Protein AF-A0A9Q0N6V1-F1 (afdb_monomer)

Foldseek 3Di:
DVVVVVVVVVVVVPPVPPDPDPDDDDWDFDPPQWDADPVQQKIWRQDWGWGDDPFKIKIFHTKMWHWDQDPNDTGTQDIAGDQFMFMDGNPDPDTDGHGDDDDGDDDDDDDDDPDDDDDDDDDDFWKKWWFQFWADDPNATQAGGAIDMWGFLFEAEAEEDPSLCLVVVVCQQLAVDATPDTFMDGPPRTCRNPHNVVVLVVQEEEDAPDQPFPQADFLLVSQLVLLVVVDPDPVVSNVLSCVLCVVLVNNVRRRPGLNPDDPLSSLSSSVSSSCSSVGQEYEAEASCPPPDPVNLVVVLVVVNVSSVVRHIYYYYHNPCVSCLVRGQKYFYGGSNYTPDIGHSVVVVVPPD

Radius of gyration: 25.0 Å; Cα contacts (8 Å, |Δi|>4): 606; chains: 1; bounding box: 65×60×69 Å

Structure (mmCIF, N/CA/C/O backbone):
data_AF-A0A9Q0N6V1-F1
#
_entry.id   AF-A0A9Q0N6V1-F1
#
loop_
_atom_site.group_PDB
_atom_site.id
_atom_site.type_symbol
_atom_site.label_atom_id
_atom_site.label_alt_id
_atom_site.label_comp_id
_atom_site.label_asym_id
_atom_site.label_entity_id
_atom_site.label_seq_id
_atom_site.pdbx_PDB_ins_code
_atom_site.Cartn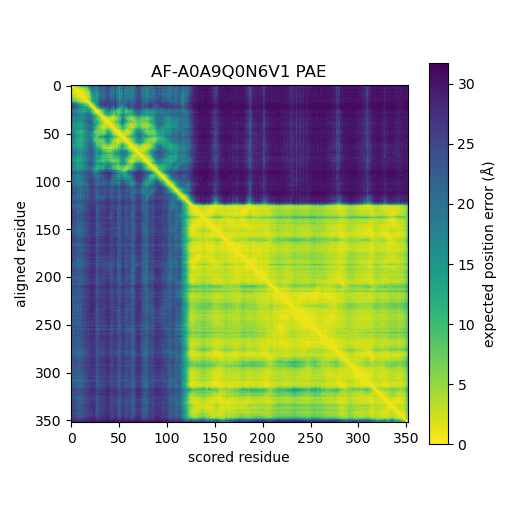_x
_atom_site.Cartn_y
_atom_site.Cartn_z
_atom_site.occupancy
_atom_site.B_iso_or_equiv
_atom_site.auth_seq_id
_atom_site.auth_comp_id
_atom_site.auth_asym_id
_atom_site.auth_atom_id
_atom_site.pdbx_PDB_model_num
ATOM 1 N N . MET A 1 1 ? -7.919 -12.765 -22.878 1.00 28.88 1 MET A N 1
ATOM 2 C CA . MET A 1 1 ? -8.198 -14.221 -22.790 1.00 28.88 1 MET A CA 1
ATOM 3 C C . MET A 1 1 ? -8.881 -14.651 -21.493 1.00 28.88 1 MET A C 1
ATOM 5 O O . MET A 1 1 ? -9.940 -15.241 -21.608 1.00 28.88 1 MET A O 1
ATOM 9 N N . LYS A 1 2 ? -8.393 -14.311 -20.285 1.00 25.56 2 LYS A N 1
ATOM 10 C CA . LYS A 1 2 ? -9.122 -14.591 -19.019 1.00 25.56 2 LYS A CA 1
ATOM 11 C C . LYS A 1 2 ? -10.459 -13.833 -18.853 1.00 25.56 2 LYS A C 1
ATOM 13 O O . LYS A 1 2 ? -11.290 -14.258 -18.069 1.00 25.56 2 LYS A O 1
ATOM 18 N N . GLY A 1 3 ? -10.683 -12.758 -19.616 1.00 27.52 3 GLY A N 1
ATOM 19 C CA . GLY A 1 3 ? -11.930 -11.979 -19.607 1.00 27.52 3 GLY A CA 1
ATOM 20 C C . GLY A 1 3 ? -13.027 -12.447 -20.576 1.00 27.52 3 GLY A C 1
ATOM 21 O O . GLY A 1 3 ? -14.191 -12.221 -20.295 1.00 27.52 3 GLY A O 1
ATOM 22 N N . ILE A 1 4 ? -12.715 -13.142 -21.680 1.00 31.00 4 ILE A N 1
ATOM 23 C CA . ILE A 1 4 ? -13.701 -13.440 -22.751 1.00 31.00 4 ILE A CA 1
ATOM 24 C C . ILE A 1 4 ? -14.708 -14.535 -22.340 1.00 31.00 4 ILE A C 1
ATOM 26 O O . ILE A 1 4 ? -15.857 -14.512 -22.769 1.00 31.00 4 ILE A O 1
ATOM 30 N N . LEU A 1 5 ? -14.319 -15.456 -21.452 1.00 30.36 5 LEU A N 1
ATOM 31 C CA . LEU A 1 5 ? -15.212 -16.502 -20.937 1.00 30.36 5 LEU A CA 1
ATOM 32 C C . LEU A 1 5 ? -16.146 -16.005 -19.819 1.00 30.36 5 LEU A C 1
ATOM 34 O O . LEU A 1 5 ? -17.318 -16.369 -19.808 1.00 30.36 5 LEU A O 1
ATOM 38 N N . CYS A 1 6 ? -15.665 -15.119 -18.936 1.00 33.41 6 CYS A N 1
ATOM 39 C CA . CYS A 1 6 ? -16.526 -14.411 -17.978 1.00 33.41 6 CYS A CA 1
ATOM 40 C C . CYS A 1 6 ? -17.552 -13.515 -18.695 1.00 33.41 6 CYS A C 1
ATOM 42 O O . CYS A 1 6 ? -18.679 -13.386 -18.231 1.00 33.41 6 CYS A O 1
ATOM 44 N N . ILE A 1 7 ? -17.189 -12.958 -19.859 1.00 39.19 7 ILE A N 1
ATOM 45 C CA . ILE A 1 7 ? -18.052 -12.131 -20.719 1.00 39.19 7 ILE A CA 1
ATOM 46 C C . ILE A 1 7 ? -19.195 -12.946 -21.360 1.00 39.19 7 ILE A C 1
ATOM 48 O O . ILE A 1 7 ? -20.323 -12.470 -21.411 1.00 39.19 7 ILE A O 1
ATOM 52 N N . LEU A 1 8 ? -18.967 -14.197 -21.777 1.00 37.72 8 LEU A N 1
ATOM 53 C CA . LEU A 1 8 ? -20.023 -15.071 -22.324 1.00 37.72 8 LEU A CA 1
ATOM 54 C C . LEU A 1 8 ? -21.039 -15.525 -21.265 1.00 37.72 8 LEU A C 1
ATOM 56 O O . LEU A 1 8 ? -22.218 -15.712 -21.564 1.00 37.72 8 LEU A O 1
ATOM 60 N N . TYR A 1 9 ? -20.578 -15.663 -20.024 1.00 34.59 9 TYR A N 1
ATOM 61 C CA . TYR A 1 9 ? -21.401 -16.057 -18.886 1.00 34.59 9 TYR A CA 1
ATOM 62 C C . TYR A 1 9 ? -22.265 -14.896 -18.355 1.00 34.59 9 TYR A C 1
ATOM 64 O O . TYR A 1 9 ? -23.378 -15.131 -17.890 1.00 34.59 9 TYR A O 1
ATOM 72 N N . LEU A 1 10 ? -21.796 -13.650 -18.510 1.00 39.50 10 LEU A N 1
ATOM 73 C CA . LEU A 1 10 ? -22.538 -12.412 -18.232 1.00 39.50 10 LEU A CA 1
ATOM 74 C C . LEU A 1 10 ? -23.573 -12.084 -19.337 1.00 39.50 10 LEU A C 1
ATOM 76 O O . LEU A 1 10 ? -24.673 -11.631 -19.049 1.00 39.50 10 LEU A O 1
ATOM 80 N N . LEU A 1 11 ? -23.268 -12.350 -20.614 1.00 38.78 11 LEU A N 1
ATOM 81 C CA . LEU A 1 11 ? -24.144 -12.003 -21.750 1.00 38.78 11 LEU A CA 1
ATOM 82 C C . LEU A 1 11 ? -25.359 -12.936 -21.912 1.00 38.78 11 LEU A C 1
ATOM 84 O O . LEU A 1 11 ? -26.439 -12.484 -22.292 1.00 38.78 11 LEU A O 1
ATOM 88 N N . ALA A 1 12 ? -25.216 -14.224 -21.580 1.00 36.56 12 ALA A N 1
ATOM 89 C CA . ALA A 1 12 ? -26.327 -15.181 -21.597 1.00 36.56 12 ALA A CA 1
ATOM 90 C C . ALA A 1 12 ? -27.316 -14.964 -20.436 1.00 36.56 12 ALA A C 1
ATOM 92 O O . ALA A 1 12 ? -28.507 -15.239 -20.575 1.00 36.56 12 ALA A O 1
ATOM 93 N N . THR A 1 13 ? -26.829 -14.444 -19.306 1.00 35.16 13 THR A N 1
ATOM 94 C CA . THR A 1 13 ? -27.664 -14.075 -18.159 1.00 35.16 13 THR A CA 1
ATOM 95 C C . THR A 1 13 ? -28.331 -12.709 -18.356 1.00 35.16 13 THR A C 1
ATOM 97 O O . THR A 1 13 ? -29.512 -12.594 -18.060 1.00 35.16 13 THR A O 1
ATOM 100 N N . MET A 1 14 ? -27.666 -11.699 -18.933 1.00 34.41 14 MET A N 1
ATOM 101 C CA . MET A 1 14 ? -28.227 -10.339 -19.066 1.00 34.41 14 MET A CA 1
ATOM 102 C C . MET A 1 14 ? -29.292 -10.152 -20.168 1.00 34.41 14 MET A C 1
ATOM 104 O O . MET A 1 14 ? -30.222 -9.374 -19.965 1.00 34.41 14 MET A O 1
ATOM 108 N N . GLN A 1 15 ? -29.235 -10.859 -21.307 1.00 36.22 15 GLN A N 1
ATOM 109 C CA . GLN A 1 15 ? -30.210 -10.629 -22.396 1.00 36.22 15 GLN A CA 1
ATOM 110 C C . GLN A 1 15 ? -31.579 -11.284 -22.138 1.00 36.22 15 GLN A C 1
ATOM 112 O O . GLN A 1 15 ? -32.610 -10.749 -22.541 1.00 36.22 15 GLN A O 1
ATOM 117 N N . ALA A 1 16 ? -31.612 -12.425 -21.444 1.00 30.86 16 ALA A N 1
ATOM 118 C CA . ALA A 1 16 ? -32.865 -13.095 -21.078 1.00 30.86 16 ALA A CA 1
ATOM 119 C C . ALA A 1 16 ? -33.666 -12.309 -20.022 1.00 30.86 16 ALA A C 1
ATOM 121 O O . ALA A 1 16 ? -34.872 -12.496 -19.887 1.00 30.86 16 ALA A O 1
ATOM 122 N N . ILE A 1 17 ? -32.980 -11.424 -19.297 1.00 33.38 17 ILE A N 1
ATOM 123 C CA . ILE A 1 17 ? -33.518 -10.592 -18.224 1.00 33.38 17 ILE A CA 1
ATOM 124 C C . ILE A 1 17 ? -34.061 -9.248 -18.754 1.00 33.38 17 ILE A C 1
ATOM 126 O O . ILE A 1 17 ? -34.966 -8.688 -18.144 1.00 33.38 17 ILE A O 1
ATOM 130 N N . ALA A 1 18 ? -33.552 -8.721 -19.876 1.00 31.44 18 ALA A N 1
ATOM 131 C CA . ALA A 1 18 ? -33.742 -7.307 -20.213 1.00 31.44 18 ALA A CA 1
ATOM 132 C C . ALA A 1 18 ? -34.959 -6.960 -21.095 1.00 31.44 18 ALA A C 1
ATOM 134 O O . ALA A 1 18 ? -35.592 -5.939 -20.844 1.00 31.44 18 ALA A O 1
ATOM 135 N N . ASP A 1 19 ? -35.313 -7.740 -22.124 1.00 31.47 19 ASP A N 1
ATOM 136 C CA . ASP A 1 19 ? -35.967 -7.080 -23.273 1.00 31.47 19 ASP A CA 1
ATOM 137 C C . ASP A 1 19 ? -37.467 -7.253 -23.493 1.00 31.47 19 ASP A C 1
ATOM 139 O O . ASP A 1 19 ? -37.970 -6.624 -24.417 1.00 31.47 19 ASP A O 1
ATOM 143 N N . ASN A 1 20 ? -38.205 -7.997 -22.664 1.00 36.38 20 ASN A N 1
ATOM 144 C CA . ASN A 1 20 ? -39.678 -7.912 -22.563 1.00 36.38 20 ASN A CA 1
ATOM 145 C C . ASN A 1 20 ? -40.445 -7.731 -23.911 1.00 36.38 20 ASN A C 1
ATOM 147 O O . ASN A 1 20 ? -41.440 -7.008 -23.996 1.00 36.38 20 ASN A O 1
ATOM 151 N N . LYS A 1 21 ? -39.957 -8.342 -25.002 1.00 27.66 21 LYS A N 1
ATOM 152 C CA . LYS A 1 21 ? -40.425 -8.129 -26.378 1.00 27.66 21 LYS A CA 1
ATOM 153 C C . LYS A 1 21 ? -40.694 -9.472 -27.031 1.00 27.66 21 LYS A C 1
ATOM 155 O O . LYS A 1 21 ? -39.862 -10.376 -27.021 1.00 27.66 21 LYS A O 1
ATOM 160 N N . LYS A 1 22 ? -41.883 -9.568 -27.628 1.00 29.88 22 LYS A N 1
ATOM 161 C CA . LYS A 1 22 ? -42.290 -10.635 -28.543 1.00 29.88 22 LYS A CA 1
ATOM 162 C C . LYS A 1 22 ? -41.412 -10.592 -29.799 1.00 29.88 22 LYS A C 1
ATOM 164 O O . LYS A 1 22 ? -41.844 -10.053 -30.807 1.00 29.88 22 LYS A O 1
ATOM 169 N N . ASP A 1 23 ? -40.205 -11.142 -29.752 1.00 26.92 23 ASP A N 1
ATOM 170 C CA . ASP A 1 23 ? -39.608 -11.726 -30.950 1.00 26.92 23 ASP A CA 1
ATOM 171 C C . ASP A 1 23 ? -38.612 -12.832 -30.596 1.00 26.92 23 ASP A C 1
ATOM 173 O O . ASP A 1 23 ? -37.746 -12.705 -29.731 1.00 26.92 23 ASP A O 1
ATOM 177 N N . SER A 1 24 ? -38.819 -13.982 -31.217 1.00 30.03 24 SER A N 1
ATOM 178 C CA . SER A 1 24 ? -38.301 -15.280 -30.798 1.00 30.03 24 SER A CA 1
ATOM 179 C C . SER A 1 24 ? -36.803 -15.452 -31.060 1.00 30.03 24 SER A C 1
ATOM 181 O O . SER A 1 24 ? -36.389 -15.585 -32.209 1.00 30.03 24 SER A O 1
ATOM 183 N N . ARG A 1 25 ? -35.997 -15.580 -29.997 1.00 33.44 25 ARG A N 1
ATOM 184 C CA . ARG A 1 25 ? -34.597 -16.042 -30.063 1.00 33.44 25 ARG A CA 1
ATOM 185 C C . ARG A 1 25 ? -34.431 -17.258 -29.149 1.00 33.44 25 ARG A C 1
ATOM 187 O O . ARG A 1 25 ? -34.709 -17.186 -27.957 1.00 33.44 25 ARG A O 1
ATOM 194 N N . ARG A 1 26 ? -34.085 -18.408 -29.733 1.00 31.98 26 ARG A N 1
ATOM 195 C CA . ARG A 1 26 ? -34.165 -19.734 -29.095 1.00 31.98 26 ARG A CA 1
ATOM 196 C C . ARG A 1 26 ? -32.772 -20.266 -28.759 1.00 31.98 26 ARG A C 1
ATOM 198 O O . ARG A 1 26 ? -31.917 -20.342 -29.635 1.00 31.98 26 ARG A O 1
ATOM 205 N N . LEU A 1 27 ? -32.583 -20.684 -27.511 1.00 33.41 27 LEU A N 1
ATOM 206 C CA . LEU A 1 27 ? -31.447 -21.493 -27.076 1.00 33.41 27 LEU A CA 1
ATOM 207 C C . LEU A 1 27 ? -31.734 -22.960 -27.435 1.00 33.41 27 LEU A C 1
ATOM 209 O O . LEU A 1 27 ? -32.726 -23.516 -26.969 1.00 33.41 27 LEU A O 1
ATOM 213 N N . TYR A 1 28 ? -30.885 -23.586 -28.251 1.00 34.88 28 TYR A N 1
ATOM 214 C CA . TYR A 1 28 ? -31.007 -25.006 -28.593 1.00 34.88 28 TYR A CA 1
ATOM 215 C C . TYR A 1 28 ? -29.924 -25.803 -27.872 1.00 34.88 28 TYR A C 1
ATOM 217 O O . TYR A 1 28 ? -28.745 -25.687 -28.195 1.00 34.88 28 TYR A O 1
ATOM 225 N N . ILE A 1 29 ? -30.334 -26.618 -26.902 1.00 38.84 29 ILE A N 1
ATOM 226 C CA . ILE A 1 29 ? -29.480 -27.607 -26.241 1.00 38.84 29 ILE A CA 1
ATOM 227 C C . ILE A 1 29 ? -29.946 -28.971 -26.739 1.00 38.84 29 ILE A C 1
ATOM 229 O O . ILE A 1 29 ? -31.126 -29.293 -26.613 1.00 38.84 29 ILE A O 1
ATOM 233 N N . ASN A 1 30 ? -29.048 -29.761 -27.328 1.00 37.78 30 ASN A N 1
ATOM 234 C CA . ASN A 1 30 ? -29.391 -31.121 -27.726 1.00 37.78 30 ASN A CA 1
ATOM 235 C C . ASN A 1 30 ? -29.522 -31.992 -26.461 1.00 37.78 30 ASN A C 1
ATOM 237 O O . ASN A 1 30 ? -28.547 -32.169 -25.728 1.00 37.78 30 ASN A O 1
ATOM 241 N N . SER A 1 31 ? -30.738 -32.461 -26.172 1.00 35.72 31 SER A N 1
ATOM 242 C CA . SE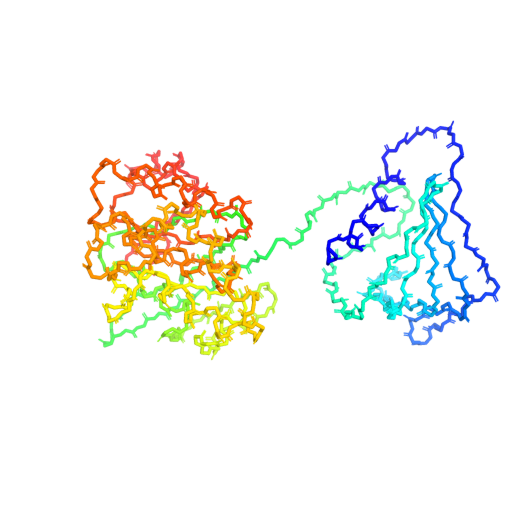R A 1 31 ? -31.121 -33.141 -24.926 1.00 35.72 31 SER A CA 1
ATOM 243 C C . SER A 1 31 ? -30.568 -34.557 -24.782 1.00 35.72 31 SER A C 1
ATOM 245 O O . SER A 1 31 ? -30.567 -35.094 -23.677 1.00 35.72 31 SER A O 1
ATOM 247 N N . ASP A 1 32 ? -30.065 -35.151 -25.862 1.00 39.22 32 ASP A N 1
ATOM 248 C CA . ASP A 1 32 ? -29.781 -36.591 -25.938 1.00 39.22 32 ASP A CA 1
ATOM 249 C C . ASP A 1 32 ? -28.544 -37.033 -25.129 1.00 39.22 32 ASP A C 1
ATOM 251 O O . ASP A 1 32 ? -28.206 -38.216 -25.077 1.00 39.22 32 ASP A O 1
ATOM 255 N N . HIS A 1 33 ? -27.861 -36.092 -24.469 1.00 44.56 33 HIS A N 1
ATOM 256 C CA . HIS A 1 33 ? -26.623 -36.334 -23.725 1.00 44.56 33 HIS A CA 1
ATOM 257 C C . HIS A 1 33 ? -26.604 -35.730 -22.311 1.00 44.56 33 HIS A C 1
ATOM 259 O O . HIS A 1 33 ? -25.539 -35.656 -21.699 1.00 44.56 33 HIS A O 1
ATOM 265 N N . LEU A 1 34 ? -27.748 -35.276 -21.783 1.00 42.06 34 LEU A N 1
ATOM 266 C CA . LEU A 1 34 ? -27.850 -34.764 -20.413 1.00 42.06 34 LEU A CA 1
ATOM 267 C C . LEU A 1 34 ? -28.134 -35.905 -19.427 1.00 42.06 34 LEU A C 1
ATOM 269 O O . LEU A 1 34 ? -29.208 -36.502 -19.444 1.00 42.06 34 LEU A O 1
ATOM 273 N N . VAL A 1 35 ? -27.192 -36.163 -18.522 1.00 44.09 35 VAL A N 1
ATOM 274 C CA . VAL A 1 35 ? -27.318 -37.143 -17.438 1.00 44.09 35 VAL A CA 1
ATOM 275 C C . VAL A 1 35 ? -27.353 -36.407 -16.100 1.00 44.09 35 VAL A C 1
ATOM 277 O O . VAL A 1 35 ? -26.421 -35.681 -15.757 1.00 44.09 35 VAL A O 1
ATOM 280 N N . ILE A 1 36 ? -28.426 -36.590 -15.327 1.00 40.38 36 ILE A N 1
ATOM 281 C CA . ILE A 1 36 ? -28.597 -35.960 -14.010 1.00 40.38 36 ILE A CA 1
ATOM 282 C C . ILE A 1 36 ? -28.418 -37.019 -12.924 1.00 40.38 36 ILE A C 1
ATOM 284 O O . ILE A 1 36 ? -29.200 -37.962 -12.831 1.00 40.38 36 ILE A O 1
ATOM 288 N N . ASN A 1 37 ? -27.417 -36.833 -12.067 1.00 43.19 37 ASN A N 1
ATOM 289 C CA . ASN A 1 37 ? -27.218 -37.631 -10.867 1.00 43.19 37 ASN A CA 1
ATOM 290 C C . ASN A 1 37 ? -27.762 -36.865 -9.653 1.00 43.19 37 ASN A C 1
ATOM 292 O O . ASN A 1 37 ? -27.146 -35.915 -9.167 1.00 43.19 37 ASN A O 1
ATOM 296 N N . GLN A 1 38 ? -28.941 -37.268 -9.177 1.00 38.72 38 GLN A N 1
ATOM 297 C CA . GLN A 1 38 ? -29.624 -36.595 -8.069 1.00 38.72 38 GLN A CA 1
ATOM 298 C C . GLN A 1 38 ? -28.963 -36.852 -6.707 1.00 38.72 38 GLN A C 1
ATOM 300 O O . GLN A 1 38 ? -28.979 -35.961 -5.861 1.00 38.72 38 GLN A O 1
ATOM 305 N N . GLU A 1 39 ? -28.344 -38.019 -6.504 1.00 40.81 39 GLU A N 1
ATOM 306 C CA . GLU A 1 39 ? -27.620 -38.339 -5.264 1.00 40.81 39 GLU A CA 1
ATOM 307 C C . GLU A 1 39 ? -26.365 -37.477 -5.108 1.00 40.81 39 GLU A C 1
ATOM 309 O O . GLU A 1 39 ? -26.055 -37.014 -4.014 1.00 40.81 39 GLU A O 1
ATOM 314 N N . LYS A 1 40 ? -25.670 -37.214 -6.220 1.00 39.84 40 LYS A N 1
ATOM 315 C CA . LYS A 1 40 ? -24.455 -36.388 -6.258 1.00 39.84 40 LYS A CA 1
ATOM 316 C C . LYS A 1 40 ? -24.717 -34.908 -6.534 1.00 39.84 40 LYS A C 1
ATOM 318 O O . LYS A 1 40 ? -23.766 -34.138 -6.590 1.00 39.84 40 LYS A O 1
ATOM 323 N N . GLN A 1 41 ? -25.981 -34.525 -6.733 1.00 44.81 41 GLN A N 1
ATOM 324 C CA . GLN A 1 41 ? -26.399 -33.168 -7.102 1.00 44.81 41 GLN A CA 1
ATOM 325 C C . GLN A 1 41 ? -25.579 -32.600 -8.278 1.00 44.81 41 GLN A C 1
ATOM 327 O O . GLN A 1 41 ? -25.070 -31.480 -8.258 1.00 44.81 41 GLN A O 1
ATOM 332 N N . GLN A 1 42 ? -25.445 -33.424 -9.316 1.00 43.16 42 GLN A N 1
ATOM 333 C CA . GLN A 1 42 ? -24.568 -33.192 -10.458 1.00 43.16 42 GLN A CA 1
ATOM 334 C C . GLN A 1 42 ? -25.357 -33.385 -11.755 1.00 43.16 42 GLN A C 1
ATOM 336 O O . GLN A 1 42 ? -26.105 -34.354 -11.900 1.00 43.16 42 GLN A O 1
ATOM 341 N N . ALA A 1 43 ? -25.189 -32.476 -12.709 1.00 46.59 43 ALA A N 1
ATOM 342 C CA . ALA A 1 43 ? -25.666 -32.625 -14.078 1.00 46.59 43 ALA A CA 1
ATOM 343 C C . ALA A 1 43 ? -24.465 -32.653 -15.025 1.00 46.59 43 ALA A C 1
ATOM 345 O O . ALA A 1 43 ? -23.614 -31.765 -14.985 1.00 46.59 43 ALA A O 1
ATOM 346 N N . HIS A 1 44 ? -24.391 -33.686 -15.857 1.00 49.56 44 HIS A N 1
ATOM 347 C CA . HIS A 1 44 ? -23.278 -33.942 -16.760 1.00 49.56 44 HIS A CA 1
ATOM 348 C C . HIS A 1 44 ? -23.787 -34.014 -18.200 1.00 49.56 44 HIS A C 1
ATOM 350 O O . HIS A 1 44 ? -24.739 -34.738 -18.492 1.00 49.56 44 HIS A O 1
ATOM 356 N N . PHE A 1 45 ? -23.139 -33.283 -19.106 1.00 56.06 45 PHE A N 1
ATOM 357 C CA . PHE A 1 45 ? -23.405 -33.364 -20.541 1.00 56.06 45 PHE A CA 1
ATOM 358 C C . PHE A 1 45 ? -22.337 -34.227 -21.218 1.00 56.06 45 PHE A C 1
ATOM 360 O O . PHE A 1 45 ? -21.232 -33.752 -21.479 1.00 56.06 45 PHE A O 1
ATOM 367 N N . SER A 1 46 ? -22.674 -35.477 -21.543 1.00 49.94 46 SER A N 1
ATOM 368 C CA . SER A 1 46 ? -21.740 -36.474 -22.095 1.00 49.94 46 SER A CA 1
ATOM 369 C C . SER A 1 46 ? -21.460 -36.312 -23.596 1.00 49.94 46 SER A C 1
ATOM 371 O O . SER A 1 46 ? -20.843 -37.178 -24.213 1.00 49.94 46 SER A O 1
ATOM 373 N N . GLY A 1 47 ? -21.958 -35.236 -24.209 1.00 52.38 47 GLY A N 1
ATOM 374 C CA . GLY A 1 47 ? -21.904 -34.986 -25.648 1.00 52.38 47 GLY A CA 1
ATOM 375 C C . GLY A 1 47 ? -21.486 -33.559 -25.989 1.00 52.38 47 GLY A C 1
ATOM 376 O O . GLY A 1 47 ? -21.161 -32.748 -25.119 1.00 52.38 47 GLY A O 1
ATOM 377 N N . GLN A 1 48 ? -21.478 -33.245 -27.285 1.00 50.72 48 GLN A N 1
ATOM 378 C CA . GLN A 1 48 ? -21.144 -31.907 -27.765 1.00 50.72 48 GLN A CA 1
ATOM 379 C C . GLN A 1 48 ? -22.269 -30.920 -27.433 1.00 50.72 48 GLN A C 1
ATOM 381 O O . GLN A 1 48 ? -23.380 -31.022 -27.947 1.00 50.72 48 GLN A O 1
ATOM 386 N N . VAL A 1 49 ? -21.954 -29.928 -26.606 1.00 50.12 49 VAL A N 1
ATOM 387 C CA . VAL A 1 49 ? -22.815 -28.787 -26.302 1.00 50.12 49 VAL A CA 1
ATOM 388 C C . VAL A 1 49 ? -22.502 -27.686 -27.310 1.00 50.12 49 VAL A C 1
ATOM 390 O O . VAL A 1 49 ? -21.371 -27.199 -27.389 1.00 50.12 49 VAL A O 1
ATOM 393 N N . ILE A 1 50 ? -23.501 -27.314 -28.109 1.00 46.94 50 ILE A N 1
ATOM 394 C CA . ILE A 1 50 ? -23.393 -26.256 -29.115 1.00 46.94 50 ILE A CA 1
ATOM 395 C C . ILE A 1 50 ? -24.263 -25.084 -28.668 1.00 46.94 50 ILE A C 1
ATOM 397 O O . ILE A 1 50 ? -25.479 -25.209 -28.583 1.00 46.94 50 ILE A O 1
ATOM 401 N N . LEU A 1 51 ? -23.635 -23.947 -28.399 1.00 49.50 51 LEU A N 1
ATOM 402 C CA . LEU A 1 51 ? -24.293 -22.696 -28.053 1.00 49.50 51 LEU A CA 1
ATOM 403 C C . LEU A 1 51 ? -24.336 -21.826 -29.308 1.00 49.50 51 LEU A C 1
ATOM 405 O O . LEU A 1 51 ? -23.291 -21.430 -29.832 1.00 49.50 51 LEU A O 1
ATOM 409 N N . TRP A 1 52 ? -25.541 -21.569 -29.801 1.00 37.66 52 TRP A N 1
ATOM 410 C CA . TRP A 1 52 ? -25.773 -20.723 -30.966 1.00 37.66 52 TRP A CA 1
ATOM 411 C C . TRP A 1 52 ? -26.108 -19.301 -30.512 1.00 37.66 52 TRP A C 1
ATOM 413 O O . TRP A 1 52 ? -27.057 -19.093 -29.758 1.00 37.66 52 TRP A O 1
ATOM 423 N N . PHE A 1 53 ? -25.335 -18.340 -31.003 1.00 43.19 53 PHE A N 1
ATOM 424 C CA . PHE A 1 53 ? -25.523 -16.899 -30.862 1.00 43.19 53 PHE A CA 1
ATOM 425 C C . PHE A 1 53 ? -25.637 -16.281 -32.265 1.00 43.19 53 PHE A C 1
ATOM 427 O O . PHE A 1 53 ? -25.181 -16.887 -33.236 1.00 43.19 53 PHE A O 1
ATOM 434 N N . GLU A 1 54 ? -26.233 -15.089 -32.386 1.00 38.31 54 GLU A N 1
ATOM 435 C CA . GLU A 1 54 ? -26.555 -14.459 -33.685 1.00 38.31 54 GLU A CA 1
ATOM 436 C C . GLU A 1 54 ? -25.380 -14.449 -34.681 1.00 38.31 54 GLU A C 1
ATOM 438 O O . GLU A 1 54 ? -25.572 -14.718 -35.866 1.00 38.31 54 GLU A O 1
ATOM 443 N N . ASP A 1 55 ? -24.154 -14.219 -34.212 1.00 38.16 55 ASP A N 1
ATOM 444 C CA . ASP A 1 55 ? -22.943 -14.206 -35.032 1.00 38.16 55 ASP A CA 1
ATOM 445 C C . ASP A 1 55 ? -21.891 -15.237 -34.597 1.00 38.16 55 ASP A C 1
ATOM 447 O O . ASP A 1 55 ? -20.798 -15.250 -35.165 1.00 38.16 55 ASP A O 1
ATOM 451 N N . MET A 1 56 ? -22.186 -16.103 -33.621 1.00 37.91 56 MET A N 1
ATOM 452 C CA . MET A 1 56 ? -21.184 -16.980 -33.014 1.00 37.91 56 MET A CA 1
ATOM 453 C C . MET A 1 56 ? -21.728 -18.355 -32.637 1.00 37.91 56 MET A C 1
ATOM 455 O O . MET A 1 56 ? -22.803 -18.500 -32.073 1.00 37.91 56 MET A O 1
ATOM 459 N N . VAL A 1 57 ? -20.933 -19.388 -32.889 1.00 40.94 57 VAL A N 1
ATOM 460 C CA . VAL A 1 57 ? -21.207 -20.756 -32.454 1.00 40.94 57 VAL A CA 1
ATOM 461 C C . VAL A 1 57 ? -20.107 -21.181 -31.501 1.00 40.94 57 VAL A C 1
ATOM 463 O O . VAL A 1 57 ? -18.938 -21.224 -31.886 1.00 40.94 57 VAL A O 1
ATOM 466 N N . VAL A 1 58 ? -20.469 -21.512 -30.264 1.00 46.47 58 VAL A N 1
ATOM 467 C CA . VAL A 1 58 ? -19.531 -22.039 -29.267 1.00 46.47 58 VAL A CA 1
ATOM 468 C C . VAL A 1 58 ? -19.789 -23.516 -29.070 1.00 46.47 58 VAL A C 1
ATOM 470 O O . VAL A 1 58 ? -20.887 -23.925 -28.716 1.00 46.47 58 VAL A O 1
ATOM 473 N N . LYS A 1 59 ? -18.762 -24.324 -29.298 1.00 47.47 59 LYS A N 1
ATOM 474 C CA . LYS A 1 59 ? -18.790 -25.770 -29.113 1.00 47.47 59 LYS A CA 1
ATOM 475 C C . LYS A 1 59 ? -17.923 -26.140 -27.918 1.00 47.47 59 LYS A C 1
ATOM 477 O O . LYS A 1 59 ? -16.750 -25.759 -27.864 1.00 47.47 59 LYS A O 1
ATOM 482 N N . THR A 1 60 ? -18.507 -26.890 -26.991 1.00 53.16 60 THR A N 1
ATOM 483 C CA . THR A 1 60 ? -17.844 -27.458 -25.809 1.00 53.16 60 THR A CA 1
ATOM 484 C C . THR A 1 60 ? -18.323 -28.901 -25.575 1.00 53.16 60 THR A C 1
ATOM 486 O O . THR A 1 60 ? -19.303 -29.328 -26.179 1.00 53.16 60 THR A O 1
ATOM 489 N N . THR A 1 61 ? -17.621 -29.693 -24.767 1.00 53.97 61 THR A N 1
ATOM 490 C CA . THR A 1 61 ? -17.918 -31.121 -24.486 1.00 53.97 61 THR A CA 1
ATOM 491 C C . THR A 1 61 ? -17.666 -31.420 -23.012 1.00 53.97 61 THR A C 1
ATOM 493 O O . THR A 1 61 ? -16.687 -30.912 -22.494 1.00 53.97 61 THR A O 1
ATOM 496 N N . ASN A 1 62 ? -18.427 -32.284 -22.338 1.00 52.97 62 ASN A N 1
ATOM 497 C CA . ASN A 1 62 ? -18.193 -32.620 -20.917 1.00 52.97 62 ASN A CA 1
ATOM 498 C C . ASN A 1 62 ? -18.341 -31.407 -19.979 1.00 52.97 62 ASN A C 1
ATOM 500 O O . ASN A 1 62 ? -17.456 -31.105 -19.179 1.00 52.97 62 ASN A O 1
ATOM 504 N N . LEU A 1 63 ? -19.453 -30.681 -20.110 1.00 55.19 63 LEU A N 1
ATOM 505 C CA . LEU A 1 63 ? -19.840 -29.645 -19.152 1.00 55.19 63 LEU A CA 1
ATOM 506 C 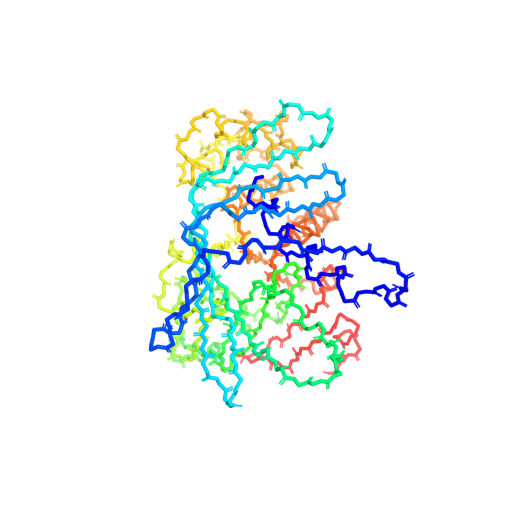C . LEU A 1 63 ? -20.425 -30.315 -17.902 1.00 55.19 63 LEU A C 1
ATOM 508 O O . LEU A 1 63 ? -21.365 -31.105 -18.027 1.00 55.19 63 LEU A O 1
ATOM 512 N N . GLU A 1 64 ? -19.917 -29.966 -16.719 1.00 46.97 64 GLU A N 1
ATOM 513 C CA . GLU A 1 64 ? -20.483 -30.423 -15.447 1.00 46.97 64 GLU A CA 1
ATOM 514 C C . GLU A 1 64 ? -21.000 -29.258 -14.617 1.00 46.97 64 GLU A C 1
ATOM 516 O O . GLU A 1 64 ? -20.319 -28.251 -14.426 1.00 46.97 64 GLU A O 1
ATOM 521 N N . ILE A 1 65 ? -22.216 -29.412 -14.106 1.00 50.66 65 ILE A N 1
ATOM 522 C CA . ILE A 1 65 ? -22.885 -28.427 -13.266 1.00 50.66 65 ILE A CA 1
ATOM 523 C C . ILE A 1 65 ? -23.173 -29.092 -11.926 1.00 50.66 65 ILE A C 1
ATOM 525 O O . ILE A 1 65 ? -23.942 -30.053 -11.858 1.00 50.66 65 ILE A O 1
ATOM 529 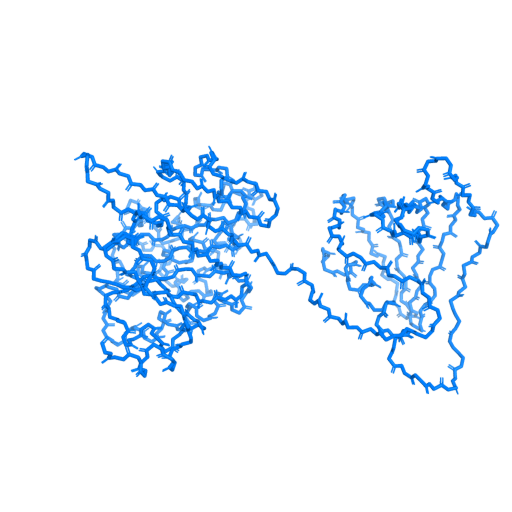N N . PHE A 1 66 ? -22.568 -28.566 -10.867 1.00 42.44 66 PHE A N 1
ATOM 530 C CA . PHE A 1 66 ? -22.832 -28.985 -9.497 1.00 42.44 66 PHE A CA 1
ATOM 531 C C . PHE A 1 66 ? -23.815 -28.007 -8.875 1.00 42.44 66 PHE A C 1
ATOM 533 O O . PHE A 1 66 ? -23.681 -26.789 -9.013 1.00 42.44 66 PHE A O 1
ATOM 540 N N . TYR A 1 67 ? -24.833 -28.537 -8.214 1.00 42.53 67 TYR A N 1
ATOM 541 C CA . TYR A 1 67 ? -25.852 -27.748 -7.539 1.00 42.53 67 TYR A CA 1
ATOM 542 C C . TYR A 1 67 ? -26.042 -28.258 -6.115 1.00 42.53 67 TYR A C 1
ATOM 544 O O . TYR A 1 67 ? -25.640 -29.363 -5.783 1.00 42.53 67 TYR A O 1
ATOM 552 N N . LYS A 1 68 ? -26.665 -27.455 -5.258 1.00 41.59 68 LYS A N 1
ATOM 553 C CA . LYS A 1 68 ? -27.050 -27.832 -3.900 1.00 41.59 68 LYS A CA 1
ATOM 554 C C . LYS A 1 68 ? -28.519 -27.571 -3.656 1.00 41.59 68 LYS A C 1
ATOM 556 O O . LYS A 1 68 ? -29.105 -26.650 -4.224 1.00 41.59 68 LYS A O 1
ATOM 561 N N . LYS A 1 69 ? -29.133 -28.387 -2.803 1.00 36.88 69 LYS A N 1
ATOM 562 C CA . LYS A 1 69 ? -30.536 -28.216 -2.417 1.00 36.88 69 LYS A CA 1
ATOM 563 C C . LYS A 1 69 ? -30.618 -27.357 -1.153 1.00 36.88 69 LYS A C 1
ATOM 565 O O . LYS A 1 69 ? -30.192 -27.793 -0.090 1.00 36.88 69 LYS A O 1
ATOM 570 N N . VAL A 1 70 ? -31.173 -26.151 -1.264 1.00 38.03 70 VAL A N 1
ATOM 571 C CA . VAL A 1 70 ? -31.375 -25.210 -0.147 1.00 38.03 70 VAL A CA 1
ATOM 572 C C . VAL A 1 70 ? -32.844 -24.804 -0.125 1.00 38.03 70 VAL A C 1
ATOM 574 O O . VAL A 1 70 ? -33.369 -24.354 -1.138 1.00 38.03 70 VAL A O 1
ATOM 577 N N . ASN A 1 71 ? -33.532 -24.993 1.005 1.00 33.75 71 ASN A N 1
ATOM 578 C CA . ASN A 1 71 ? -34.950 -24.635 1.178 1.00 33.75 71 ASN A CA 1
ATOM 579 C C . ASN A 1 71 ? -35.861 -25.136 0.037 1.00 33.75 71 ASN A C 1
ATOM 581 O O . ASN A 1 71 ? -36.672 -24.393 -0.509 1.00 33.75 71 ASN A O 1
ATOM 585 N N . ASN A 1 72 ? -35.704 -26.411 -0.344 1.00 36.47 72 ASN A N 1
ATOM 586 C CA . ASN A 1 72 ? -36.415 -27.061 -1.456 1.00 36.47 72 ASN A CA 1
ATOM 587 C C . ASN A 1 72 ? -36.140 -26.495 -2.866 1.00 36.47 72 ASN A C 1
ATOM 589 O O . ASN A 1 72 ? -36.794 -26.905 -3.823 1.00 36.47 72 ASN A O 1
ATOM 593 N N . LYS A 1 73 ? -35.138 -25.623 -3.019 1.00 33.66 73 LYS A N 1
ATOM 594 C CA . LYS A 1 73 ? -34.705 -25.034 -4.293 1.00 33.66 73 LYS A CA 1
ATOM 595 C C . LYS A 1 73 ? -33.319 -25.565 -4.673 1.00 33.66 73 LYS A C 1
ATOM 597 O O . LYS A 1 73 ? -32.497 -25.841 -3.801 1.00 33.66 73 LYS A O 1
ATOM 602 N N . GLN A 1 74 ? -33.079 -25.765 -5.969 1.00 37.38 74 GLN A N 1
ATOM 603 C CA . GLN A 1 74 ? -31.769 -26.161 -6.497 1.00 37.38 74 GLN A CA 1
ATOM 604 C C . GLN A 1 74 ? -30.965 -24.899 -6.820 1.00 37.38 74 GLN A C 1
ATOM 606 O O . GLN A 1 74 ? -31.414 -24.068 -7.606 1.00 37.38 74 GLN A O 1
ATOM 611 N N . VAL A 1 75 ? -29.796 -24.751 -6.201 1.00 40.84 75 VAL A N 1
ATOM 612 C CA . VAL A 1 75 ? -28.898 -23.600 -6.353 1.00 40.84 75 VAL A CA 1
ATOM 613 C C . VAL A 1 75 ? -27.607 -24.086 -6.994 1.00 40.84 75 VAL A C 1
ATOM 615 O O . VAL A 1 75 ? -26.999 -25.014 -6.473 1.00 40.84 75 VAL A O 1
ATOM 618 N N . ILE A 1 76 ? -27.178 -23.483 -8.104 1.00 41.50 76 ILE A N 1
ATOM 619 C CA . ILE A 1 76 ? -25.901 -23.836 -8.743 1.00 41.50 76 ILE A CA 1
ATOM 620 C C . ILE A 1 76 ? -24.758 -23.468 -7.791 1.00 41.50 76 ILE A C 1
ATOM 622 O O . ILE A 1 76 ? -24.664 -22.326 -7.344 1.00 41.50 76 ILE A O 1
ATOM 626 N N . ASP A 1 77 ? -23.916 -24.448 -7.483 1.00 37.00 77 ASP A N 1
ATOM 627 C CA . ASP A 1 77 ? -22.778 -24.315 -6.578 1.00 37.00 77 ASP A CA 1
ATOM 628 C C . ASP A 1 77 ? -21.528 -23.903 -7.372 1.00 37.00 77 ASP A C 1
ATOM 630 O O . ASP A 1 77 ? -20.941 -22.861 -7.099 1.00 37.00 77 ASP A O 1
ATOM 634 N N . TYR A 1 78 ? -21.179 -24.645 -8.431 1.00 40.56 78 TYR A N 1
ATOM 635 C CA . TYR A 1 78 ? -20.134 -24.272 -9.395 1.00 40.56 78 TYR A CA 1
ATOM 636 C C . TYR A 1 78 ? -20.247 -25.084 -10.697 1.00 40.56 78 TYR A C 1
ATOM 638 O O . TYR A 1 78 ? -20.976 -26.075 -10.782 1.00 40.56 78 TYR A O 1
ATOM 646 N N . ILE A 1 79 ? -19.524 -24.649 -11.734 1.00 42.84 79 ILE A N 1
ATOM 647 C CA . ILE A 1 79 ? -19.508 -25.282 -13.060 1.00 42.84 79 ILE A CA 1
ATOM 648 C C . ILE A 1 79 ? -18.077 -25.661 -13.418 1.00 42.84 79 ILE A C 1
ATOM 650 O O . ILE A 1 79 ? -17.180 -24.821 -13.366 1.00 42.84 79 ILE A O 1
ATOM 654 N N . ILE A 1 80 ? -17.881 -26.908 -13.841 1.00 42.84 80 ILE A N 1
ATOM 655 C CA . ILE A 1 80 ? -16.621 -27.377 -14.412 1.00 42.84 80 ILE A CA 1
ATOM 656 C C . ILE A 1 80 ? -16.763 -27.384 -15.934 1.00 42.84 80 ILE A C 1
ATOM 658 O O . ILE A 1 80 ? -17.644 -28.041 -16.494 1.00 42.84 80 ILE A O 1
ATOM 662 N N . MET A 1 81 ? -15.886 -26.639 -16.609 1.00 47.81 81 MET A N 1
ATOM 663 C CA . MET A 1 81 ? -15.773 -26.649 -18.068 1.00 47.81 81 MET A CA 1
ATOM 664 C C . MET A 1 81 ? -14.555 -27.468 -18.513 1.00 47.81 81 MET A C 1
ATOM 666 O O . MET A 1 81 ? -13.516 -27.431 -17.848 1.00 47.81 81 MET A O 1
ATOM 670 N N . PRO A 1 82 ? -14.636 -28.168 -19.657 1.00 41.56 82 PRO A N 1
ATOM 671 C CA . PRO A 1 82 ? -13.484 -28.846 -20.243 1.00 41.56 82 PRO A CA 1
ATOM 672 C C . PRO A 1 82 ? -12.399 -27.852 -20.680 1.00 41.56 82 PRO A C 1
ATOM 674 O O . PRO A 1 82 ? -12.642 -26.683 -20.980 1.00 41.56 82 PRO A O 1
ATOM 677 N N . SER A 1 83 ? -11.190 -28.374 -20.843 1.00 38.41 83 SER A N 1
ATOM 678 C CA . SER A 1 83 ? -9.985 -27.653 -21.263 1.00 38.41 83 SER A CA 1
ATOM 679 C C . SER A 1 83 ? -9.950 -27.228 -22.739 1.00 38.41 83 SER A C 1
ATOM 681 O O . SER A 1 83 ? -8.961 -26.637 -23.161 1.00 38.41 83 SER A O 1
ATOM 683 N N . LYS A 1 84 ? -10.986 -27.519 -23.538 1.00 37.97 84 LYS A N 1
ATOM 684 C CA . LYS A 1 84 ? -11.079 -27.113 -24.949 1.00 37.97 84 LYS A CA 1
ATOM 685 C C . LYS A 1 84 ? -12.441 -26.497 -25.248 1.00 37.97 84 LYS A C 1
ATOM 687 O O . LYS A 1 84 ? -13.453 -27.191 -25.281 1.00 37.97 84 LYS A O 1
ATOM 692 N N . LEU A 1 85 ? -12.435 -25.199 -25.533 1.00 41.72 85 LEU A N 1
ATOM 693 C CA . LEU A 1 85 ? -13.553 -24.478 -26.132 1.00 41.72 85 LEU A CA 1
ATOM 694 C C . LEU A 1 85 ? -13.201 -24.121 -27.570 1.00 41.72 85 LEU A C 1
ATOM 696 O O . LEU A 1 85 ? -12.085 -23.698 -27.850 1.00 41.72 85 LEU A O 1
ATOM 700 N N . THR A 1 86 ? -14.170 -24.270 -28.469 1.00 38.88 86 THR A N 1
ATOM 701 C CA . THR A 1 86 ? -14.052 -23.798 -29.853 1.00 38.88 86 THR A CA 1
ATOM 702 C C . THR A 1 86 ? -15.183 -22.829 -30.134 1.00 38.88 86 THR A C 1
ATOM 704 O O . THR A 1 86 ? -16.343 -23.229 -30.184 1.00 38.88 86 THR A O 1
ATOM 707 N N . ALA A 1 87 ? -14.852 -21.553 -30.298 1.00 39.00 87 ALA A N 1
ATOM 708 C CA . ALA A 1 87 ? -15.787 -20.521 -30.725 1.00 39.00 87 ALA A CA 1
ATOM 709 C C . ALA A 1 87 ? -15.540 -20.196 -32.200 1.00 39.00 87 ALA A C 1
ATOM 711 O O . ALA A 1 87 ? -14.391 -20.060 -32.613 1.00 39.00 87 ALA A O 1
ATOM 712 N N . ARG A 1 88 ? -16.606 -20.084 -32.995 1.00 39.31 88 ARG A N 1
ATOM 713 C CA . ARG A 1 88 ? -16.541 -19.716 -34.413 1.00 39.31 88 ARG A CA 1
ATOM 714 C C . ARG A 1 88 ? -17.490 -18.559 -34.674 1.00 39.31 88 ARG A C 1
ATOM 716 O O . ARG A 1 88 ? -18.677 -18.687 -34.396 1.00 39.31 88 ARG A O 1
ATOM 723 N N . ARG A 1 89 ? -16.977 -17.455 -35.217 1.00 36.12 89 ARG A N 1
ATOM 724 C CA . ARG A 1 89 ? -17.781 -16.295 -35.618 1.00 36.12 89 ARG A CA 1
ATOM 725 C C . ARG A 1 89 ? -18.178 -16.430 -37.087 1.00 36.12 89 ARG A C 1
ATOM 727 O O . ARG A 1 89 ? -17.350 -16.845 -37.897 1.00 36.12 89 ARG A O 1
ATOM 734 N N . ASN A 1 90 ? -19.409 -16.082 -37.448 1.00 40.88 90 ASN A N 1
ATOM 735 C CA . ASN A 1 90 ? -20.007 -16.424 -38.744 1.00 40.88 90 ASN A CA 1
ATOM 736 C C . ASN A 1 90 ? -19.370 -15.767 -39.986 1.00 40.88 90 ASN A C 1
ATOM 738 O O . ASN A 1 90 ? -19.862 -16.016 -41.073 1.00 40.88 90 ASN A O 1
ATOM 742 N N . ASN A 1 91 ? -18.259 -15.024 -39.877 1.00 37.06 91 ASN A N 1
ATOM 743 C CA . ASN A 1 91 ? -17.513 -14.483 -41.028 1.00 37.06 91 ASN A CA 1
ATOM 744 C C . ASN A 1 91 ? -15.975 -14.419 -40.842 1.00 37.06 91 ASN A C 1
ATOM 746 O O . ASN A 1 91 ? -15.294 -13.734 -41.598 1.00 37.06 91 ASN A O 1
ATOM 750 N N . MET A 1 92 ? -15.391 -15.135 -39.872 1.00 30.50 92 MET A N 1
ATOM 751 C CA . MET A 1 92 ? -13.927 -15.231 -39.717 1.00 30.50 92 MET A CA 1
ATOM 752 C C . MET A 1 92 ? -13.503 -16.652 -39.332 1.00 30.50 92 MET A C 1
ATOM 754 O O . MET A 1 92 ? -14.025 -17.240 -38.384 1.00 30.50 92 MET A O 1
ATOM 758 N N . HIS A 1 93 ? -12.526 -17.202 -40.056 1.00 29.31 93 HIS A N 1
ATOM 759 C CA . HIS A 1 93 ? -11.864 -18.468 -39.732 1.00 29.31 93 HIS A CA 1
ATOM 760 C C . HIS A 1 93 ? -10.809 -18.266 -38.632 1.00 29.31 93 HIS A C 1
ATOM 762 O O . HIS A 1 93 ? -9.622 -18.451 -38.872 1.00 29.31 93 HIS A O 1
ATOM 768 N N . GLU A 1 94 ? -11.222 -17.883 -37.424 1.00 29.62 94 GLU A N 1
ATOM 769 C CA . GLU A 1 94 ? -10.308 -17.797 -36.280 1.00 29.62 94 GLU A CA 1
ATOM 770 C C . GLU A 1 94 ? -10.721 -18.790 -35.191 1.00 29.62 94 GLU A C 1
ATOM 772 O O . GLU A 1 94 ? -11.854 -18.785 -34.709 1.00 29.62 94 GLU A O 1
ATOM 777 N N . LEU A 1 95 ? -9.801 -19.696 -34.856 1.00 29.31 95 LEU A N 1
ATOM 778 C CA . LEU A 1 95 ? -9.988 -20.764 -33.881 1.00 29.31 95 LEU A CA 1
ATOM 779 C C . LEU A 1 95 ? -9.358 -20.318 -32.554 1.00 29.31 95 LEU A C 1
ATOM 781 O O . LEU A 1 95 ? -8.140 -20.359 -32.397 1.00 29.31 95 LEU A O 1
ATOM 785 N N . LEU A 1 96 ? -10.171 -19.880 -31.593 1.00 30.44 96 LEU A N 1
ATOM 786 C CA . LEU A 1 96 ? -9.684 -19.517 -30.258 1.00 30.44 96 LEU A CA 1
ATOM 787 C C . LEU A 1 96 ? -9.563 -20.776 -29.386 1.00 30.44 96 LEU A C 1
ATOM 789 O O . LEU A 1 96 ? -10.573 -21.395 -29.068 1.00 30.44 96 LEU A O 1
ATOM 793 N N . MET A 1 97 ? -8.337 -21.138 -28.997 1.00 27.38 97 MET A N 1
ATOM 794 C CA . MET A 1 97 ? -8.032 -22.214 -28.042 1.00 27.38 97 MET A CA 1
ATOM 795 C C . MET A 1 97 ? -7.683 -21.598 -26.680 1.00 27.38 97 MET A C 1
ATOM 797 O O . MET A 1 97 ? -6.764 -20.786 -26.590 1.00 27.38 97 MET A O 1
ATOM 801 N N . ALA A 1 98 ? -8.399 -21.969 -25.616 1.00 31.62 98 ALA A N 1
ATOM 802 C CA . ALA A 1 98 ? -8.108 -21.543 -24.244 1.00 31.62 98 ALA A CA 1
ATOM 803 C C . ALA A 1 98 ? -7.751 -22.759 -23.380 1.00 31.62 98 ALA A C 1
ATOM 805 O O . ALA A 1 98 ? -8.481 -23.744 -23.399 1.00 31.62 98 ALA A O 1
ATOM 806 N N . ASN A 1 99 ? -6.650 -22.680 -22.623 1.00 25.08 99 ASN A N 1
ATOM 807 C CA . ASN A 1 99 ? -6.222 -23.734 -21.698 1.00 25.08 99 ASN A CA 1
ATOM 808 C C . ASN A 1 99 ? -6.899 -23.594 -20.322 1.00 25.08 99 ASN A C 1
ATOM 810 O O . ASN A 1 99 ? -7.230 -22.491 -19.888 1.00 25.08 99 ASN A O 1
ATOM 814 N N . SER A 1 100 ? -7.066 -24.742 -19.659 1.00 29.11 100 SER A N 1
ATOM 815 C CA . SER A 1 100 ? -7.783 -24.994 -18.399 1.00 29.11 100 SER A CA 1
ATOM 816 C C . SER A 1 100 ? -7.620 -23.936 -17.302 1.00 29.11 100 SER A C 1
ATOM 818 O O . SER A 1 100 ? -6.501 -23.555 -16.956 1.00 29.11 100 SER A O 1
ATOM 820 N N . ALA A 1 101 ? -8.736 -23.575 -16.669 1.00 27.88 101 ALA A N 1
ATOM 821 C CA . ALA A 1 101 ? -8.762 -22.930 -15.362 1.00 27.88 101 ALA A CA 1
ATOM 822 C C . ALA A 1 101 ? -9.938 -23.487 -14.541 1.00 27.88 101 ALA A C 1
ATOM 824 O O . ALA A 1 101 ? -11.064 -23.548 -15.030 1.00 27.88 101 ALA A O 1
ATOM 825 N N . GLU A 1 102 ? -9.661 -23.907 -13.306 1.00 27.05 102 GLU A N 1
ATOM 826 C CA . GLU A 1 102 ? -10.684 -24.153 -12.287 1.00 27.05 102 GLU A CA 1
ATOM 827 C C . GLU A 1 102 ? -11.206 -22.790 -11.814 1.00 27.05 102 GLU A C 1
ATOM 829 O O . GLU A 1 102 ? -10.436 -21.952 -11.338 1.00 27.05 102 GLU A O 1
ATOM 834 N N . TYR A 1 103 ? -12.503 -22.537 -11.991 1.00 31.50 103 TYR A N 1
ATOM 835 C CA . TYR A 1 103 ? -13.142 -21.286 -11.585 1.00 31.50 103 TYR A CA 1
ATOM 836 C C . TYR A 1 103 ? -14.045 -21.540 -10.375 1.00 31.50 103 TYR A C 1
ATOM 838 O O . TYR A 1 103 ? -15.088 -22.177 -10.490 1.00 31.50 103 TYR A O 1
ATOM 846 N N . PHE A 1 104 ? -13.647 -21.023 -9.211 1.00 26.05 104 PHE A N 1
ATOM 847 C CA . PHE A 1 104 ? -14.454 -21.037 -7.991 1.00 26.05 104 PHE A CA 1
ATOM 848 C C . PHE A 1 104 ? -15.388 -19.819 -7.982 1.00 26.05 104 PHE A C 1
ATOM 850 O O . PHE A 1 104 ? -14.918 -18.682 -8.002 1.00 26.05 104 PHE A O 1
ATOM 857 N N . MET A 1 105 ? -16.702 -20.046 -7.945 1.00 30.47 105 MET A N 1
ATOM 858 C CA . MET A 1 105 ? -17.718 -18.995 -7.811 1.00 30.47 105 MET A CA 1
ATOM 859 C C . MET A 1 105 ? -18.326 -19.068 -6.406 1.00 30.47 105 MET A C 1
ATOM 861 O O . MET A 1 105 ? -18.953 -20.060 -6.057 1.00 30.47 105 MET A O 1
ATOM 865 N N . ASN A 1 106 ? -18.151 -18.022 -5.594 1.00 25.78 106 ASN A N 1
ATOM 866 C CA . ASN A 1 106 ? -18.885 -17.857 -4.335 1.00 25.78 106 ASN A CA 1
ATOM 867 C C . ASN A 1 106 ? -20.189 -17.106 -4.638 1.00 25.78 106 ASN A C 1
ATOM 869 O O . ASN A 1 106 ? -20.158 -15.898 -4.858 1.00 25.78 106 ASN A O 1
ATOM 873 N N . SER A 1 107 ? -21.330 -17.798 -4.656 1.00 31.77 107 SER A N 1
ATOM 874 C CA . SER A 1 107 ? -22.651 -17.178 -4.816 1.00 31.77 107 SER A CA 1
ATOM 875 C C . SER A 1 107 ? -23.443 -17.216 -3.502 1.00 31.77 107 SER A C 1
ATOM 877 O O . SER A 1 107 ? -23.528 -18.245 -2.826 1.00 31.77 107 SER A O 1
ATOM 879 N N . LYS A 1 108 ? -24.033 -16.072 -3.126 1.00 24.69 108 LYS A N 1
ATOM 880 C CA . LYS A 1 108 ? -25.131 -16.002 -2.153 1.00 24.69 108 LYS A CA 1
ATOM 881 C C . LYS A 1 108 ? -26.451 -15.986 -2.935 1.00 24.69 108 LYS A C 1
ATOM 883 O O . LYS A 1 108 ? -26.653 -15.099 -3.748 1.00 24.69 108 LYS A O 1
ATOM 888 N N . GLU A 1 109 ? -27.265 -17.008 -2.662 1.00 26.06 109 GLU A N 1
ATOM 889 C CA . GLU A 1 109 ? -28.687 -17.247 -2.983 1.00 26.06 109 GLU A CA 1
ATOM 890 C C . GLU A 1 109 ? -29.216 -17.009 -4.413 1.00 26.06 109 GLU A C 1
ATOM 892 O O . GLU A 1 109 ? -29.241 -15.903 -4.935 1.00 26.06 109 GLU A O 1
ATOM 897 N N . LEU A 1 110 ? -29.793 -18.072 -4.994 1.00 29.20 110 LEU A N 1
ATOM 898 C CA . LEU A 1 110 ? -30.672 -18.014 -6.164 1.00 29.20 110 LEU A CA 1
ATOM 899 C C . LEU A 1 110 ? -32.018 -18.659 -5.789 1.00 29.20 110 LEU A C 1
ATOM 901 O O . LEU A 1 110 ? -32.076 -19.847 -5.468 1.00 29.20 110 LEU A O 1
ATOM 905 N N . ILE A 1 111 ? -33.099 -17.877 -5.780 1.00 25.66 111 ILE A N 1
ATOM 906 C CA . ILE A 1 111 ? -34.432 -18.321 -5.352 1.00 25.66 111 ILE A CA 1
ATOM 907 C C . ILE A 1 111 ? -35.329 -18.498 -6.586 1.00 25.66 111 ILE A C 1
ATOM 909 O O . ILE A 1 111 ? -35.711 -17.534 -7.233 1.00 25.66 111 ILE A O 1
ATOM 913 N N . LEU A 1 112 ? -35.714 -19.741 -6.885 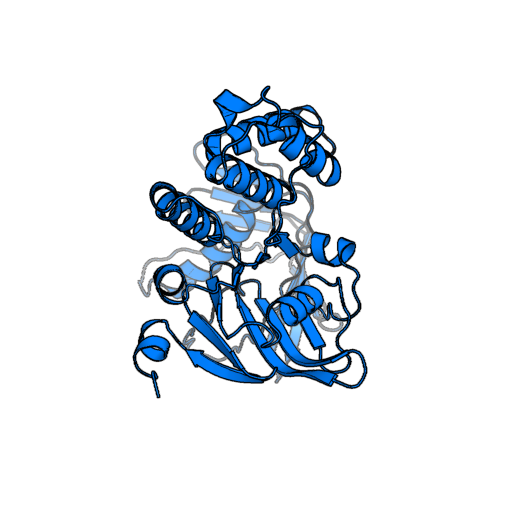1.00 27.39 112 LEU A N 1
ATOM 914 C CA . LEU A 1 112 ? -36.695 -20.087 -7.919 1.00 27.39 112 LEU A CA 1
ATOM 915 C C . LEU A 1 112 ? -38.128 -20.038 -7.360 1.00 27.39 112 LEU A C 1
ATOM 917 O O . LEU A 1 112 ? -38.512 -20.876 -6.543 1.00 27.39 112 LEU A O 1
ATOM 921 N N . SER A 1 113 ? -38.919 -19.053 -7.768 1.00 22.00 113 SER A N 1
ATOM 922 C CA . SER A 1 113 ? -40.390 -19.103 -7.799 1.00 22.00 113 SER A CA 1
ATOM 923 C C . SER A 1 113 ? -40.882 -18.110 -8.851 1.00 22.00 113 SER A C 1
ATOM 925 O O . SER A 1 113 ? -40.206 -17.113 -9.084 1.00 22.00 113 SER A O 1
ATOM 927 N N . GLY A 1 114 ? -41.994 -18.442 -9.516 1.00 26.80 114 GLY A N 1
ATOM 928 C CA . GLY A 1 114 ? -42.573 -17.677 -10.624 1.00 26.80 114 GLY A CA 1
ATOM 929 C C . GLY A 1 114 ? -42.683 -16.180 -10.333 1.00 26.80 114 GLY A C 1
ATOM 930 O O . GLY A 1 114 ? -42.904 -15.787 -9.192 1.00 26.80 114 GLY A O 1
ATOM 931 N N . ASP A 1 115 ? -42.493 -15.399 -11.394 1.00 23.81 115 ASP A N 1
ATOM 932 C CA . ASP A 1 115 ? -42.292 -13.948 -11.428 1.00 23.81 115 ASP A CA 1
ATOM 933 C C . ASP A 1 115 ? -40.971 -13.492 -10.789 1.00 23.81 115 ASP A C 1
ATOM 935 O O . ASP A 1 115 ? -40.829 -13.220 -9.598 1.00 23.81 115 ASP A O 1
ATOM 939 N N . ILE A 1 116 ? -39.960 -13.443 -11.656 1.00 26.72 116 ILE A N 1
ATOM 940 C CA . ILE A 1 116 ? -38.584 -13.087 -11.336 1.00 26.72 116 ILE A CA 1
ATOM 941 C C . ILE A 1 116 ? -38.471 -11.556 -11.294 1.00 26.72 116 ILE A C 1
ATOM 943 O O . ILE A 1 116 ? -38.412 -10.894 -12.328 1.00 26.72 116 ILE A O 1
ATOM 94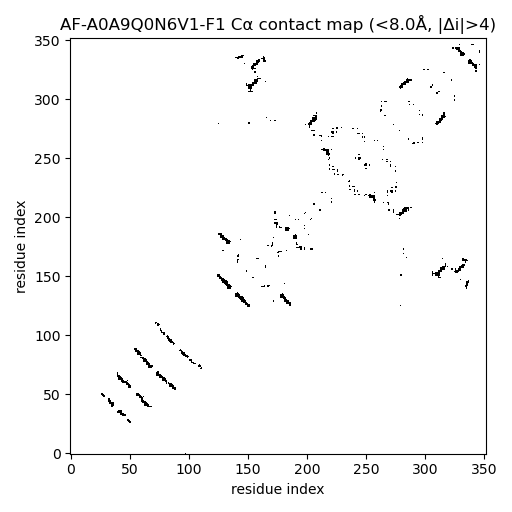7 N N . VAL A 1 117 ? -38.405 -11.003 -10.083 1.00 26.00 117 VAL A N 1
ATOM 948 C CA . VAL A 1 117 ? -37.849 -9.670 -9.818 1.00 26.00 117 VAL A CA 1
ATOM 949 C C . VAL A 1 117 ? -36.372 -9.860 -9.484 1.00 26.00 117 VAL A C 1
ATOM 951 O O . VAL A 1 117 ? -36.033 -10.495 -8.487 1.00 26.00 117 VAL A O 1
ATOM 954 N N . ILE A 1 118 ? -35.485 -9.337 -10.329 1.00 27.69 118 ILE A N 1
ATOM 955 C CA . ILE A 1 118 ? -34.037 -9.382 -10.107 1.00 27.69 118 ILE A CA 1
ATOM 956 C C . ILE A 1 118 ? -33.603 -8.094 -9.420 1.00 27.69 118 ILE A C 1
ATOM 958 O O . ILE A 1 118 ? -33.667 -7.016 -10.006 1.00 27.69 118 ILE A O 1
ATOM 962 N N . GLN A 1 119 ? -33.116 -8.226 -8.189 1.00 24.27 119 GLN A N 1
ATOM 963 C CA . GLN A 1 119 ? -32.179 -7.273 -7.606 1.00 24.27 119 GLN A CA 1
ATOM 964 C C . GLN A 1 119 ? -30.765 -7.794 -7.872 1.00 24.27 119 GLN A C 1
ATOM 966 O O . GLN A 1 119 ? -30.342 -8.800 -7.307 1.00 24.27 119 GLN A O 1
ATOM 971 N N . THR A 1 120 ? -30.045 -7.135 -8.778 1.00 27.09 120 THR A N 1
ATOM 972 C CA . THR A 1 120 ? -28.610 -7.342 -8.977 1.00 27.09 120 THR A CA 1
ATOM 973 C C . THR A 1 120 ? -27.859 -6.702 -7.813 1.00 27.09 120 THR A C 1
ATOM 975 O O . THR A 1 120 ? -27.595 -5.504 -7.847 1.00 27.09 120 THR A O 1
ATOM 978 N N . ASN A 1 121 ? -27.509 -7.475 -6.789 1.00 25.97 121 ASN A N 1
ATOM 979 C CA . ASN A 1 121 ? -26.477 -7.047 -5.847 1.00 25.97 121 ASN A CA 1
ATOM 980 C C . ASN A 1 121 ? -25.128 -7.591 -6.342 1.00 25.97 121 ASN A C 1
ATOM 982 O O . ASN A 1 121 ? -24.855 -8.781 -6.216 1.00 25.97 121 ASN A O 1
ATOM 986 N N . ASP A 1 122 ? -24.383 -6.696 -6.993 1.00 32.50 122 ASP A N 1
ATOM 987 C CA . ASP A 1 122 ? -22.955 -6.644 -7.335 1.00 32.50 122 ASP A CA 1
ATOM 988 C C . ASP A 1 122 ? -22.124 -7.933 -7.502 1.00 32.50 122 ASP A C 1
ATOM 990 O O . ASP A 1 122 ? -21.977 -8.777 -6.617 1.00 32.50 122 ASP A O 1
ATOM 994 N N . LEU A 1 123 ? -21.436 -7.990 -8.653 1.00 38.06 123 LEU A N 1
ATOM 995 C CA . LEU A 1 123 ? -20.170 -8.702 -8.850 1.00 38.06 123 LEU A CA 1
ATOM 996 C C . LEU A 1 123 ? -19.276 -8.452 -7.627 1.00 38.06 123 LEU A C 1
ATOM 998 O O . LEU A 1 123 ? -18.878 -7.312 -7.413 1.00 38.06 123 LEU A O 1
ATOM 1002 N N . MET A 1 124 ? -18.972 -9.478 -6.822 1.00 47.12 124 MET A N 1
ATOM 1003 C CA . MET A 1 124 ? -18.169 -9.298 -5.605 1.00 47.12 124 MET A CA 1
ATOM 1004 C C . MET A 1 124 ? -16.816 -8.654 -5.942 1.00 47.12 124 MET A C 1
ATOM 1006 O O . MET A 1 124 ? -15.900 -9.313 -6.436 1.00 47.12 124 MET A O 1
ATOM 1010 N N . THR A 1 125 ? -16.702 -7.359 -5.668 1.00 63.69 125 THR A N 1
ATOM 1011 C CA . THR A 1 125 ? -15.444 -6.621 -5.594 1.00 63.69 125 THR A CA 1
ATOM 1012 C C . THR A 1 125 ? -14.585 -7.241 -4.500 1.00 63.69 125 THR A C 1
ATOM 1014 O O . THR A 1 125 ? -15.088 -7.498 -3.403 1.00 63.69 125 THR A O 1
ATOM 1017 N N . ASP A 1 126 ? -13.299 -7.488 -4.783 1.00 82.12 126 ASP A N 1
ATOM 1018 C CA . ASP A 1 126 ? -12.356 -7.929 -3.752 1.00 82.12 126 ASP A CA 1
ATOM 1019 C C . ASP A 1 126 ? -12.415 -6.949 -2.572 1.00 82.12 126 ASP A C 1
ATOM 1021 O O . ASP A 1 126 ? -12.359 -5.734 -2.762 1.00 82.12 126 ASP A O 1
ATOM 1025 N N . ILE A 1 127 ? -12.534 -7.470 -1.355 1.00 92.25 127 ILE A N 1
ATOM 1026 C CA . ILE A 1 127 ? -12.695 -6.672 -0.144 1.00 92.25 127 ILE A CA 1
ATOM 1027 C C . ILE A 1 127 ? -11.726 -7.133 0.941 1.00 92.25 127 ILE A C 1
ATOM 1029 O O . ILE A 1 127 ? -11.554 -8.324 1.207 1.00 92.25 127 ILE A O 1
ATOM 1033 N N . LEU A 1 128 ? -11.076 -6.173 1.582 1.00 96.38 128 LEU A N 1
ATOM 1034 C CA . LEU A 1 128 ? -10.358 -6.360 2.831 1.00 96.38 128 LEU A CA 1
ATOM 1035 C C . LEU A 1 128 ? -11.302 -5.997 3.981 1.00 96.38 128 LEU A C 1
ATOM 1037 O O . LEU A 1 128 ? -11.817 -4.882 4.029 1.00 96.38 128 LEU A O 1
ATOM 1041 N N . HIS A 1 129 ? -11.450 -6.903 4.942 1.00 97.06 129 HIS A N 1
ATOM 1042 C CA . HIS A 1 129 ? -12.073 -6.637 6.234 1.00 97.06 129 HIS A CA 1
ATOM 1043 C C . HIS A 1 129 ? -11.033 -6.720 7.344 1.00 97.06 129 HIS A C 1
ATOM 1045 O O . HIS A 1 129 ? -10.277 -7.685 7.445 1.00 97.06 129 HIS A O 1
ATOM 1051 N N . VAL A 1 130 ? -11.020 -5.715 8.206 1.00 97.94 130 VAL A N 1
ATOM 1052 C CA . VAL A 1 130 ? -10.243 -5.665 9.438 1.00 97.94 130 VAL A CA 1
ATOM 1053 C C . VAL A 1 130 ? -11.258 -5.535 10.556 1.00 97.94 130 VAL A C 1
ATOM 1055 O O . VAL A 1 130 ? -11.950 -4.526 10.639 1.00 97.94 130 VAL A O 1
ATOM 1058 N N . ASN A 1 131 ? -11.364 -6.553 11.399 1.00 97.50 131 ASN A N 1
ATOM 1059 C CA . ASN A 1 131 ? -12.420 -6.655 12.393 1.00 97.50 131 ASN A CA 1
ATOM 1060 C C . ASN A 1 131 ? -11.816 -6.605 13.792 1.00 97.50 131 ASN A C 1
ATOM 1062 O O . ASN A 1 131 ? -11.084 -7.511 14.200 1.00 97.50 131 ASN A O 1
ATOM 1066 N N . ASN A 1 132 ? -12.169 -5.560 14.542 1.00 97.69 132 ASN A N 1
ATOM 1067 C CA . ASN A 1 132 ? -11.975 -5.477 15.986 1.00 97.69 132 ASN A CA 1
ATOM 1068 C C . ASN A 1 132 ? -10.502 -5.606 16.422 1.00 97.69 132 ASN A C 1
ATOM 1070 O O . ASN A 1 132 ? -10.200 -6.141 17.494 1.00 97.69 132 ASN A O 1
ATOM 1074 N N . ILE A 1 133 ? -9.565 -5.112 15.603 1.00 98.12 133 ILE A N 1
ATOM 1075 C CA . ILE A 1 133 ? -8.139 -5.285 15.871 1.00 98.12 133 ILE A CA 1
ATOM 1076 C C . ILE A 1 133 ? -7.699 -4.470 17.085 1.00 98.12 133 ILE A C 1
ATOM 1078 O O . ILE A 1 133 ? -7.994 -3.281 17.219 1.00 98.12 133 ILE A O 1
ATOM 1082 N N . SER A 1 134 ? -6.967 -5.121 17.984 1.00 98.19 134 SER A N 1
ATOM 1083 C CA . SER A 1 134 ? -6.322 -4.475 19.130 1.00 98.19 134 SER A CA 1
ATOM 1084 C C . SER A 1 134 ? -4.833 -4.784 19.142 1.00 98.19 134 SER A C 1
ATOM 1086 O O . SER A 1 134 ? -4.424 -5.884 18.762 1.00 98.19 134 SER A O 1
ATOM 1088 N N . LYS A 1 135 ? -4.016 -3.821 19.573 1.00 97.94 135 LYS A N 1
ATOM 1089 C CA . LYS A 1 135 ? -2.565 -3.992 19.667 1.00 97.94 135 LYS A CA 1
ATOM 1090 C C . LYS A 1 135 ? -1.968 -3.208 20.820 1.00 97.94 135 LYS A C 1
ATOM 1092 O O . LYS A 1 135 ? -2.228 -2.014 20.949 1.00 97.94 135 LYS A O 1
ATOM 1097 N N . THR A 1 136 ? -1.114 -3.867 21.588 1.00 97.75 136 THR A N 1
ATOM 1098 C CA . THR A 1 136 ? -0.375 -3.326 22.726 1.00 97.75 136 THR A CA 1
ATOM 1099 C C . THR A 1 136 ? 1.124 -3.429 22.463 1.00 97.75 136 THR A C 1
ATOM 1101 O O . THR A 1 136 ? 1.617 -4.465 22.020 1.00 97.75 136 THR A O 1
ATOM 1104 N N . TYR A 1 137 ? 1.861 -2.364 22.770 1.00 95.88 137 TYR A N 1
ATOM 1105 C CA . TYR A 1 137 ? 3.324 -2.361 22.809 1.00 95.88 137 TYR A CA 1
ATOM 1106 C C . TYR A 1 137 ? 3.780 -1.832 24.164 1.00 95.88 137 TYR A C 1
ATOM 1108 O O . TYR A 1 137 ? 3.300 -0.789 24.595 1.00 95.88 137 TYR A O 1
ATOM 1116 N N . ASN A 1 138 ? 4.699 -2.530 24.840 1.00 93.69 138 ASN A N 1
ATOM 1117 C CA . ASN A 1 138 ? 5.264 -2.116 26.135 1.00 93.69 138 ASN A CA 1
ATOM 1118 C C . ASN A 1 138 ? 4.186 -1.680 27.151 1.00 93.69 138 ASN A C 1
ATOM 1120 O O . ASN A 1 138 ? 4.263 -0.598 27.727 1.00 93.69 138 ASN A O 1
ATOM 1124 N N . ASN A 1 139 ? 3.139 -2.498 27.315 1.00 93.00 139 ASN A N 1
ATOM 1125 C CA . ASN A 1 139 ? 1.958 -2.241 28.158 1.00 93.00 139 ASN A CA 1
ATOM 1126 C C . ASN A 1 139 ? 1.111 -1.011 27.783 1.00 93.00 139 ASN A C 1
ATOM 1128 O O . ASN A 1 139 ? 0.168 -0.671 28.495 1.00 93.00 139 ASN A O 1
ATOM 1132 N N . ARG A 1 140 ? 1.385 -0.365 26.648 1.00 95.38 140 ARG A N 1
ATOM 1133 C CA . ARG A 1 140 ? 0.573 0.721 26.104 1.00 95.38 140 ARG A CA 1
ATOM 1134 C C . ARG A 1 140 ? -0.315 0.200 24.981 1.00 95.38 140 ARG A C 1
ATOM 1136 O O . ARG A 1 140 ? 0.177 -0.303 23.971 1.00 95.38 140 ARG A O 1
ATOM 1143 N N . LEU A 1 141 ? -1.625 0.349 25.147 1.00 96.19 141 LEU A N 1
ATOM 1144 C CA . LEU A 1 141 ? -2.605 0.028 24.113 1.00 96.19 141 LEU A CA 1
ATOM 1145 C C . LEU A 1 141 ? -2.511 1.066 22.984 1.00 96.19 141 LEU A C 1
ATOM 1147 O O . LEU A 1 141 ? -2.759 2.249 23.209 1.00 96.19 141 LEU A O 1
ATOM 1151 N N . ILE A 1 142 ? -2.119 0.623 21.790 1.00 97.81 142 ILE A N 1
ATOM 1152 C CA . ILE A 1 142 ? -1.955 1.463 20.595 1.00 97.81 142 ILE A CA 1
ATOM 1153 C C . ILE A 1 142 ? -3.175 1.387 19.686 1.00 97.81 142 ILE A C 1
ATOM 1155 O O . ILE A 1 142 ? -3.587 2.408 19.150 1.00 97.81 142 ILE A O 1
ATOM 1159 N N . LEU A 1 143 ? -3.759 0.197 19.524 1.00 98.12 143 LEU A N 1
ATOM 1160 C CA . LEU A 1 143 ? -5.031 -0.000 18.828 1.00 98.12 143 LEU A CA 1
ATOM 1161 C C . LEU A 1 143 ? -6.021 -0.666 19.771 1.00 98.12 143 LEU A C 1
ATOM 1163 O O . LEU A 1 143 ? -5.667 -1.611 20.475 1.00 98.12 143 LEU A O 1
ATOM 1167 N N . ASN A 1 144 ? -7.260 -0.198 19.751 1.00 97.62 144 ASN A N 1
ATOM 1168 C CA . ASN A 1 144 ? -8.339 -0.664 20.596 1.00 97.62 144 ASN A CA 1
ATOM 1169 C C . ASN A 1 144 ? -9.595 -0.868 19.752 1.00 97.62 144 ASN A C 1
ATOM 1171 O O . ASN A 1 144 ? -10.311 0.087 19.454 1.00 97.62 144 ASN A O 1
ATOM 1175 N N . ASN A 1 145 ? -9.865 -2.127 19.413 1.00 97.19 145 ASN A N 1
ATOM 1176 C CA . ASN A 1 145 ? -11.081 -2.539 18.721 1.00 97.19 145 ASN A CA 1
ATOM 1177 C C . ASN A 1 145 ? -11.323 -1.795 17.390 1.00 97.19 145 ASN A C 1
ATOM 1179 O O . ASN A 1 145 ? -12.441 -1.374 17.100 1.00 97.19 145 ASN A O 1
ATOM 1183 N N . VAL A 1 146 ? -10.270 -1.598 16.597 1.00 97.94 146 VAL A N 1
ATOM 1184 C CA . VAL A 1 146 ? -10.356 -0.915 15.300 1.00 97.94 146 VAL A CA 1
ATOM 1185 C C . VAL A 1 146 ? -10.969 -1.852 14.271 1.00 97.94 146 VAL A C 1
ATOM 1187 O O . VAL A 1 146 ? -10.451 -2.945 14.043 1.00 97.94 146 VAL A O 1
ATOM 1190 N N . SER A 1 147 ? -12.042 -1.406 13.626 1.00 97.62 147 SER A N 1
ATOM 1191 C CA . SER A 1 147 ? -12.615 -2.081 12.466 1.00 97.62 147 SER A CA 1
ATOM 1192 C C . SER A 1 147 ? -12.577 -1.152 11.266 1.00 97.62 147 SER A C 1
ATOM 1194 O O . SER A 1 147 ? -13.012 -0.009 11.372 1.00 97.62 147 SER A O 1
ATOM 1196 N N . ILE A 1 148 ? -12.053 -1.640 10.146 1.00 97.44 148 ILE A N 1
ATOM 1197 C CA . ILE A 1 148 ? -12.062 -0.934 8.864 1.00 97.44 148 ILE A CA 1
ATOM 1198 C C . ILE A 1 148 ? -12.336 -1.932 7.742 1.00 97.44 148 ILE A C 1
ATOM 1200 O O . ILE A 1 148 ? -12.048 -3.122 7.867 1.00 97.44 148 ILE A O 1
ATOM 1204 N N . HIS A 1 149 ? -12.851 -1.452 6.621 1.00 96.62 149 HIS A N 1
ATOM 1205 C CA . HIS A 1 149 ? -12.911 -2.231 5.389 1.00 96.62 149 HIS A CA 1
ATOM 1206 C C . HIS A 1 149 ? -12.347 -1.423 4.223 1.00 96.62 149 HIS A C 1
ATOM 1208 O O . HIS A 1 149 ? -12.212 -0.204 4.327 1.00 96.62 149 HIS A O 1
ATOM 1214 N N . LEU A 1 150 ? -11.992 -2.098 3.136 1.00 97.12 150 LEU A N 1
ATOM 1215 C CA . LEU A 1 150 ? -11.506 -1.485 1.901 1.00 97.12 150 LEU A CA 1
ATOM 1216 C C . LEU A 1 150 ? -11.914 -2.349 0.714 1.00 97.12 150 LEU A C 1
ATOM 1218 O O . LEU A 1 150 ? -11.596 -3.539 0.693 1.00 97.12 150 LEU A O 1
ATOM 1222 N N . GLN A 1 151 ? -12.570 -1.752 -0.272 1.00 94.31 151 GLN A N 1
ATOM 1223 C CA . GLN A 1 151 ? -12.935 -2.429 -1.512 1.00 94.31 151 GLN A CA 1
ATOM 1224 C C . GLN A 1 151 ? -11.894 -2.191 -2.610 1.00 94.31 151 GLN A C 1
ATOM 1226 O O . GLN A 1 151 ? -11.182 -1.187 -2.632 1.00 94.31 151 GLN A O 1
ATOM 1231 N N . ALA A 1 152 ? -11.786 -3.132 -3.542 1.00 89.75 152 ALA A N 1
ATOM 1232 C CA . ALA A 1 152 ? -11.074 -2.918 -4.790 1.00 89.75 152 ALA A CA 1
ATOM 1233 C C . ALA A 1 152 ? -11.728 -1.772 -5.579 1.00 89.75 152 ALA A C 1
ATOM 1235 O O . ALA A 1 152 ? -12.950 -1.684 -5.650 1.00 89.75 152 ALA A O 1
ATOM 1236 N N . GLY A 1 153 ? -10.906 -0.889 -6.154 1.00 93.12 153 GLY A N 1
ATOM 1237 C CA . GLY A 1 153 ? -11.391 0.287 -6.885 1.00 93.12 153 GLY A CA 1
ATOM 1238 C C . GLY A 1 153 ? -11.853 1.446 -5.996 1.00 93.12 153 GLY A C 1
ATOM 1239 O O . GLY A 1 153 ? -12.460 2.396 -6.493 1.00 93.12 153 GLY A O 1
ATOM 1240 N N . GLU A 1 154 ? -11.547 1.396 -4.702 1.00 95.38 154 GLU A N 1
ATOM 1241 C CA . GLU A 1 154 ? -11.871 2.430 -3.721 1.00 95.38 154 GLU A CA 1
ATOM 1242 C C . GLU A 1 154 ? -10.596 3.041 -3.127 1.00 95.38 154 GLU A C 1
ATOM 1244 O O . GLU A 1 154 ? -9.613 2.336 -2.889 1.00 95.38 154 GLU A O 1
ATOM 1249 N N . ILE A 1 155 ? -10.618 4.344 -2.847 1.00 97.69 155 ILE A N 1
ATOM 1250 C CA . ILE A 1 155 ? -9.589 5.027 -2.061 1.00 97.69 155 ILE A CA 1
ATOM 1251 C C . ILE A 1 155 ? -10.169 5.374 -0.687 1.00 97.69 155 ILE A C 1
ATOM 1253 O O . ILE A 1 155 ? -11.081 6.191 -0.572 1.00 97.69 155 ILE A O 1
ATOM 1257 N N . VAL A 1 156 ? -9.600 4.794 0.367 1.00 97.81 156 VAL A N 1
ATOM 1258 C CA . VAL A 1 156 ? -10.011 5.015 1.757 1.00 97.81 156 VAL A CA 1
ATOM 1259 C C . VAL A 1 156 ? -8.913 5.742 2.515 1.00 97.81 156 VAL A C 1
ATOM 1261 O O . VAL A 1 156 ? -7.785 5.258 2.609 1.00 97.81 156 VAL A O 1
ATOM 1264 N N . GLY A 1 157 ? -9.243 6.886 3.106 1.00 97.00 157 GLY A N 1
ATOM 1265 C CA . GLY A 1 157 ? -8.345 7.588 4.021 1.00 97.00 157 GLY A CA 1
ATOM 1266 C C . GLY A 1 157 ? -8.366 6.995 5.432 1.00 97.00 157 GLY A C 1
ATOM 1267 O O . GLY A 1 157 ? -9.420 6.643 5.954 1.00 97.00 157 GLY A O 1
ATOM 1268 N N . LEU A 1 158 ? -7.211 6.925 6.088 1.00 96.25 158 LEU A N 1
ATOM 1269 C CA . LEU A 1 158 ? -7.078 6.680 7.523 1.00 96.25 158 LEU A CA 1
ATOM 1270 C C . LEU A 1 158 ? -6.368 7.882 8.151 1.00 96.25 158 LEU A C 1
ATOM 1272 O O . LEU A 1 158 ? -5.141 7.976 8.152 1.00 96.25 158 LEU A O 1
ATOM 1276 N N . PHE A 1 159 ? -7.149 8.813 8.687 1.00 93.81 159 PHE A N 1
ATOM 1277 C CA . PHE A 1 159 ? -6.671 10.094 9.200 1.00 93.81 159 PHE A CA 1
ATOM 1278 C C . PHE A 1 159 ? -6.670 10.137 10.720 1.00 93.81 159 PHE A C 1
ATOM 1280 O O . PHE A 1 159 ? -7.447 9.461 11.379 1.00 93.81 159 PHE A O 1
ATOM 1287 N N . GLY A 1 160 ? -5.801 10.957 11.296 1.00 91.50 160 GLY A N 1
ATOM 1288 C CA . GLY A 1 160 ? -5.693 11.119 12.742 1.00 91.50 160 GLY A CA 1
ATOM 1289 C C . GLY A 1 160 ? -4.351 11.728 13.132 1.00 91.50 160 GLY A C 1
ATOM 1290 O O . GLY A 1 160 ? -3.434 11.749 12.305 1.00 91.50 160 GLY A O 1
ATOM 1291 N N . PRO A 1 161 ? -4.185 12.197 14.377 1.00 90.31 161 PRO A N 1
ATOM 1292 C CA . PRO A 1 161 ? -2.926 12.779 14.823 1.00 90.31 161 PRO A CA 1
ATOM 1293 C C . PRO A 1 161 ? -1.781 11.754 14.836 1.00 90.31 161 PRO A C 1
ATOM 1295 O O . PRO A 1 161 ? -1.969 10.533 14.714 1.00 90.31 161 PRO A O 1
ATOM 1298 N N . ASN A 1 162 ? -0.556 12.249 14.985 1.00 88.75 162 ASN A N 1
ATOM 1299 C CA . ASN A 1 162 ? 0.611 11.391 15.168 1.00 88.75 162 ASN A CA 1
ATOM 1300 C C . ASN A 1 162 ? 0.459 10.563 16.448 1.00 88.75 162 ASN A C 1
ATOM 1302 O O . ASN A 1 162 ? -0.038 11.041 17.465 1.00 88.75 162 ASN A O 1
ATOM 1306 N N . GLY A 1 163 ? 0.832 9.285 16.376 1.00 89.00 163 GLY A N 1
ATOM 1307 C CA . GLY A 1 163 ? 0.640 8.344 17.483 1.00 89.00 163 GLY A CA 1
ATOM 1308 C C . GLY A 1 163 ? -0.787 7.802 17.648 1.00 89.00 163 GLY A C 1
ATOM 1309 O O . GLY A 1 163 ? -1.010 7.002 18.551 1.00 89.00 163 GLY A O 1
ATOM 1310 N N . ALA A 1 164 ? -1.741 8.149 16.774 1.00 92.88 164 ALA A N 1
ATOM 1311 C CA . ALA A 1 164 ? -3.107 7.614 16.840 1.00 92.88 164 ALA A CA 1
ATOM 1312 C C . ALA A 1 164 ? -3.227 6.116 16.489 1.00 92.88 164 ALA A C 1
ATOM 1314 O O . ALA A 1 164 ? -4.277 5.526 16.727 1.00 92.88 164 ALA A O 1
ATOM 1315 N N . GLY A 1 165 ? -2.173 5.509 15.927 1.00 94.25 165 GLY A N 1
ATOM 1316 C CA . GLY A 1 165 ? -2.129 4.084 15.575 1.00 94.25 165 GLY A CA 1
ATOM 1317 C C . GLY A 1 165 ? -2.170 3.773 14.072 1.00 94.25 165 GLY A C 1
ATOM 1318 O O . GLY A 1 165 ? -2.145 2.600 13.715 1.00 94.25 165 GLY A O 1
ATOM 1319 N N . LYS A 1 166 ? -2.168 4.783 13.188 1.00 94.62 166 LYS A N 1
ATOM 1320 C CA . LYS A 1 166 ? -2.219 4.634 11.713 1.00 94.62 166 LYS A CA 1
ATOM 1321 C C . LYS A 1 166 ? -1.200 3.620 11.164 1.00 94.62 166 LYS A C 1
ATOM 1323 O O . LYS A 1 166 ? -1.581 2.580 10.634 1.00 94.62 166 LYS A O 1
ATOM 1328 N N . THR A 1 167 ? 0.090 3.854 11.409 1.00 93.12 167 THR A N 1
ATOM 1329 C CA . THR A 1 167 ? 1.185 2.973 10.966 1.00 93.12 167 THR A CA 1
ATOM 1330 C C . THR A 1 167 ? 1.114 1.583 11.607 1.00 93.12 167 THR A C 1
ATOM 1332 O O . THR A 1 167 ? 1.456 0.583 10.978 1.00 93.12 167 THR A O 1
ATOM 1335 N N . THR A 1 168 ? 0.620 1.472 12.849 1.00 95.50 168 THR A N 1
ATOM 1336 C CA . THR A 1 168 ? 0.397 0.165 13.498 1.00 95.50 168 THR A CA 1
ATOM 1337 C C . THR A 1 168 ? -0.728 -0.609 12.815 1.00 95.50 168 THR A C 1
ATOM 1339 O O . THR A 1 168 ? -0.598 -1.814 12.612 1.00 95.50 168 THR A O 1
ATOM 1342 N N . CYS A 1 169 ? -1.803 0.075 12.415 1.00 96.38 169 CYS A N 1
ATOM 1343 C CA . CYS A 1 169 ? -2.884 -0.510 11.632 1.00 96.38 169 CYS A CA 1
ATOM 1344 C C . CYS A 1 169 ? -2.344 -1.026 10.290 1.00 96.38 169 CYS A C 1
ATOM 1346 O O . CYS A 1 169 ? -2.489 -2.209 9.993 1.00 96.38 169 CYS A O 1
ATOM 1348 N N . PHE A 1 170 ? -1.592 -0.203 9.553 1.00 95.88 170 PHE A N 1
ATOM 1349 C CA . PHE A 1 170 ? -0.955 -0.596 8.289 1.00 95.88 170 PHE A CA 1
ATOM 1350 C C . PHE A 1 170 ? -0.030 -1.806 8.454 1.00 95.88 170 PHE A C 1
ATOM 1352 O O . PHE A 1 170 ? -0.151 -2.788 7.720 1.00 95.88 170 PHE A O 1
ATOM 1359 N N . SER A 1 171 ? 0.836 -1.780 9.471 1.00 95.38 171 SER A N 1
ATOM 1360 C CA . SER A 1 171 ? 1.758 -2.877 9.796 1.00 95.38 171 SER A CA 1
ATOM 1361 C C . SER A 1 171 ? 1.023 -4.192 10.062 1.00 95.38 171 SER A C 1
ATOM 1363 O O . SER A 1 171 ? 1.493 -5.260 9.664 1.00 95.38 171 SER A O 1
ATOM 1365 N N . ILE A 1 172 ? -0.142 -4.131 10.711 1.00 97.38 172 ILE A N 1
ATOM 1366 C CA . ILE A 1 172 ? -0.987 -5.301 10.955 1.00 97.38 172 ILE A CA 1
ATOM 1367 C C . ILE A 1 172 ? -1.637 -5.801 9.669 1.00 97.38 172 ILE A C 1
ATOM 1369 O O . ILE A 1 172 ? -1.671 -7.012 9.455 1.00 97.38 172 ILE A O 1
ATOM 1373 N N . ILE A 1 173 ? -2.114 -4.911 8.797 1.00 97.12 173 ILE A N 1
ATOM 1374 C CA . ILE A 1 173 ? -2.774 -5.296 7.542 1.00 97.12 173 ILE A CA 1
ATOM 1375 C C . ILE A 1 173 ? -1.781 -5.885 6.538 1.00 97.12 173 ILE A C 1
ATOM 1377 O O . ILE A 1 173 ? -2.087 -6.886 5.889 1.00 97.12 173 ILE A O 1
ATOM 1381 N N . ILE A 1 174 ? -0.566 -5.350 6.451 1.00 95.38 174 ILE A N 1
ATOM 1382 C CA . ILE A 1 174 ? 0.460 -5.903 5.561 1.00 95.38 174 ILE A CA 1
ATOM 1383 C C . ILE A 1 174 ? 1.151 -7.149 6.148 1.00 95.38 174 ILE A C 1
ATOM 1385 O O . ILE A 1 174 ? 1.783 -7.915 5.424 1.00 95.38 174 ILE A O 1
ATOM 1389 N N . GLY A 1 175 ? 1.005 -7.402 7.453 1.00 94.62 175 GLY A N 1
ATOM 1390 C CA . GLY A 1 175 ? 1.564 -8.580 8.124 1.00 94.62 175 GLY A CA 1
ATOM 1391 C C . GLY A 1 175 ? 2.994 -8.411 8.649 1.00 94.62 175 GLY A C 1
ATOM 1392 O O . GLY A 1 175 ? 3.670 -9.413 8.877 1.00 94.62 175 GLY A O 1
ATOM 1393 N N . LEU A 1 176 ? 3.451 -7.170 8.864 1.00 93.56 176 LEU A N 1
ATOM 1394 C CA . LEU A 1 176 ? 4.677 -6.852 9.617 1.00 93.56 176 LEU A CA 1
ATOM 1395 C C . LEU A 1 176 ? 4.485 -7.023 11.129 1.00 93.56 176 LEU A C 1
ATOM 1397 O O . LEU A 1 176 ? 5.438 -7.239 11.872 1.00 93.56 176 LEU A O 1
ATOM 1401 N N . SER A 1 177 ? 3.249 -6.910 11.608 1.00 94.81 177 SER A N 1
ATOM 1402 C CA . SER A 1 177 ? 2.886 -7.105 13.011 1.00 94.81 177 SER A CA 1
ATOM 1403 C C . SER A 1 177 ? 1.619 -7.942 13.115 1.00 94.81 177 SER A C 1
ATOM 1405 O O . SER A 1 177 ? 0.771 -7.920 12.228 1.00 94.81 177 SER A O 1
ATOM 1407 N N . ARG A 1 178 ? 1.472 -8.692 14.209 1.00 94.81 178 ARG A N 1
ATOM 1408 C CA . ARG A 1 178 ? 0.243 -9.445 14.498 1.00 94.81 178 ARG A CA 1
ATOM 1409 C C . ARG A 1 178 ? -0.639 -8.655 15.461 1.00 94.81 178 ARG A C 1
ATOM 1411 O O . ARG A 1 178 ? -0.081 -8.087 16.406 1.00 94.81 178 ARG A O 1
ATOM 1418 N N . PRO A 1 179 ? -1.966 -8.625 15.262 1.00 97.50 179 PRO A N 1
ATOM 1419 C CA . PRO A 1 179 ? -2.864 -8.074 16.265 1.00 97.50 179 PRO A CA 1
ATOM 1420 C C . PRO A 1 179 ? -2.863 -8.972 17.513 1.00 97.50 179 PRO A C 1
ATOM 1422 O O . PRO A 1 179 ? -2.598 -10.169 17.417 1.00 97.50 179 PRO A O 1
ATOM 1425 N N . ASP A 1 180 ? -3.154 -8.399 18.679 1.00 97.75 180 ASP A N 1
ATOM 1426 C CA . ASP A 1 180 ? -3.328 -9.172 19.919 1.00 97.75 180 ASP A CA 1
ATOM 1427 C C . ASP A 1 180 ? -4.745 -9.764 20.006 1.00 97.75 180 ASP A C 1
ATOM 1429 O O . ASP A 1 180 ? -4.963 -10.793 20.642 1.00 97.75 180 ASP A O 1
ATOM 1433 N N . ARG A 1 181 ? -5.720 -9.095 19.376 1.00 98.06 181 ARG A N 1
ATOM 1434 C CA . ARG A 1 181 ? -7.122 -9.516 19.228 1.00 98.06 181 ARG A CA 1
ATOM 1435 C C . ARG A 1 181 ? -7.670 -9.029 17.895 1.00 98.06 181 ARG A C 1
ATOM 1437 O O . ARG A 1 181 ? -7.155 -8.043 17.370 1.00 98.06 181 ARG A O 1
ATOM 1444 N N . GLY A 1 182 ? -8.749 -9.649 17.432 1.00 97.56 182 GLY A N 1
ATOM 1445 C CA . GLY A 1 182 ? -9.389 -9.318 16.162 1.00 97.56 182 GLY A CA 1
ATOM 1446 C C . GLY A 1 182 ? -8.790 -10.091 14.994 1.00 97.56 182 GLY A C 1
ATOM 1447 O O . GLY A 1 182 ? -7.800 -10.810 15.141 1.00 97.56 182 GLY A O 1
ATOM 1448 N N . GLU A 1 183 ? -9.414 -9.945 13.835 1.00 95.50 183 GLU A N 1
ATOM 1449 C CA . GLU A 1 183 ? -9.127 -10.759 12.658 1.00 95.50 183 GLU A CA 1
ATOM 1450 C C . GLU A 1 183 ? -9.132 -9.917 11.386 1.00 95.50 183 GLU A C 1
ATOM 1452 O O . GLU A 1 183 ? -9.791 -8.882 11.294 1.00 95.50 183 GLU A O 1
ATOM 1457 N N . LEU A 1 184 ? -8.374 -10.369 10.395 1.00 97.00 184 LEU A N 1
ATOM 1458 C CA . LEU A 1 184 ? -8.301 -9.779 9.072 1.00 97.00 184 LEU A CA 1
ATOM 1459 C C . LEU A 1 184 ? -8.735 -10.811 8.041 1.00 97.00 184 LEU A C 1
ATOM 1461 O O . LEU A 1 184 ? -8.251 -11.946 8.056 1.00 97.00 184 LEU A O 1
ATOM 1465 N N . PHE A 1 185 ? -9.581 -10.393 7.107 1.00 91.12 185 PHE A N 1
ATOM 1466 C CA . PHE A 1 185 ? -10.072 -11.219 6.017 1.00 91.12 185 PHE A CA 1
ATOM 1467 C C . PHE A 1 185 ? -9.855 -10.531 4.675 1.00 91.12 185 PHE A C 1
ATOM 1469 O O . PHE A 1 185 ? -10.091 -9.336 4.532 1.00 91.12 185 PHE A O 1
ATOM 1476 N N . HIS A 1 186 ? -9.438 -11.302 3.680 1.00 87.44 186 HIS A N 1
ATOM 1477 C CA . HIS A 1 186 ? -9.565 -10.932 2.278 1.00 87.44 186 HIS A CA 1
ATOM 1478 C C . HIS A 1 186 ? -10.711 -11.756 1.696 1.00 87.44 186 HIS A C 1
ATOM 1480 O O . HIS A 1 186 ? -10.610 -12.982 1.597 1.00 87.44 186 HIS A O 1
ATOM 1486 N N . ASN A 1 187 ? -11.817 -11.099 1.357 1.00 84.38 187 ASN A N 1
ATOM 1487 C CA . ASN A 1 187 ? -13.102 -11.738 1.098 1.00 84.38 187 ASN A CA 1
ATOM 1488 C C . ASN A 1 187 ? -13.461 -12.662 2.279 1.00 84.38 187 ASN A C 1
ATOM 1490 O O . ASN A 1 187 ? -13.575 -12.207 3.413 1.00 84.38 187 ASN A O 1
ATOM 1494 N N . ASN A 1 188 ? -13.549 -13.971 2.032 1.00 80.62 188 ASN A N 1
ATOM 1495 C CA . ASN A 1 188 ? -13.842 -14.982 3.051 1.00 80.62 188 ASN A CA 1
ATOM 1496 C C . ASN A 1 188 ? -12.581 -15.678 3.609 1.00 80.62 188 ASN A C 1
ATOM 1498 O O . ASN A 1 188 ? -12.695 -16.586 4.430 1.00 80.62 188 ASN A O 1
ATOM 1502 N N . TYR A 1 189 ? -11.375 -15.293 3.175 1.00 77.69 189 TYR A N 1
ATOM 1503 C CA . TYR A 1 189 ? -10.122 -15.917 3.608 1.00 77.69 189 TYR A CA 1
ATOM 1504 C C . TYR A 1 189 ? -9.513 -15.161 4.785 1.00 77.69 189 TYR A C 1
ATOM 1506 O O . TYR A 1 189 ? -9.129 -14.001 4.644 1.00 77.69 189 TYR A O 1
ATOM 1514 N N . ASN A 1 190 ? -9.368 -15.826 5.933 1.00 87.75 190 ASN A N 1
ATOM 1515 C CA . ASN A 1 190 ? -8.680 -15.256 7.089 1.00 87.75 190 ASN A CA 1
ATOM 1516 C C . ASN A 1 190 ? -7.170 -15.143 6.804 1.00 87.75 190 ASN A C 1
ATOM 1518 O O . ASN A 1 190 ? -6.488 -16.145 6.583 1.00 87.75 190 ASN A O 1
ATOM 1522 N N . ILE A 1 191 ? -6.645 -13.918 6.819 1.00 90.88 191 ILE A N 1
ATOM 1523 C CA . ILE A 1 191 ? -5.234 -13.604 6.553 1.00 90.88 191 ILE A CA 1
ATOM 1524 C C . ILE A 1 191 ? -4.464 -13.190 7.817 1.00 90.88 191 ILE A C 1
ATOM 1526 O O . ILE A 1 191 ? -3.276 -12.872 7.738 1.00 90.88 191 ILE A O 1
ATOM 1530 N N . THR A 1 192 ? -5.103 -13.218 8.991 1.00 89.50 192 THR A N 1
ATOM 1531 C CA . THR A 1 192 ? -4.586 -12.682 10.267 1.00 89.50 192 THR A CA 1
ATOM 1532 C C . THR A 1 192 ? -3.187 -13.188 10.613 1.00 89.50 192 THR A C 1
ATOM 1534 O O . THR A 1 192 ? -2.319 -12.411 11.014 1.00 89.50 192 THR A O 1
ATOM 1537 N N . HIS A 1 193 ? -2.933 -14.482 10.415 1.00 86.56 193 HIS A N 1
ATOM 1538 C CA . HIS A 1 193 ? -1.659 -15.118 10.766 1.00 86.56 193 HIS A CA 1
ATOM 1539 C C . HIS A 1 193 ? -0.685 -15.257 9.593 1.00 86.56 193 HIS A C 1
ATOM 1541 O O . HIS A 1 193 ? 0.443 -15.715 9.794 1.00 86.56 193 HIS A O 1
ATOM 1547 N N . LEU A 1 194 ? -1.086 -14.842 8.387 1.00 85.69 194 LEU A N 1
ATOM 1548 C CA . LEU A 1 194 ? -0.226 -14.939 7.218 1.00 85.69 194 LEU A CA 1
ATOM 1549 C C . LEU A 1 194 ? 0.932 -13.935 7.315 1.00 85.69 194 LEU A C 1
ATOM 1551 O O . LEU A 1 194 ? 0.686 -12.756 7.590 1.00 85.69 194 LEU A O 1
ATOM 1555 N N . PRO A 1 195 ? 2.180 -14.369 7.067 1.00 85.06 195 PRO A N 1
ATOM 1556 C CA . PRO A 1 195 ? 3.319 -13.474 6.921 1.00 85.06 195 PRO A CA 1
ATOM 1557 C C . PRO A 1 195 ? 3.200 -12.624 5.650 1.00 85.06 195 PRO A C 1
ATOM 1559 O O . PRO A 1 195 ? 2.506 -12.990 4.696 1.00 85.06 195 PRO A O 1
ATOM 1562 N N . ILE A 1 196 ? 3.946 -11.519 5.619 1.00 90.75 196 ILE A N 1
ATOM 1563 C CA . ILE A 1 196 ? 3.927 -10.522 4.539 1.00 90.75 196 ILE A CA 1
ATOM 1564 C C . ILE A 1 196 ? 4.048 -11.120 3.128 1.00 90.75 196 ILE A C 1
ATOM 1566 O O . ILE A 1 196 ? 3.264 -10.774 2.249 1.00 90.75 196 ILE A O 1
ATOM 1570 N N . TYR A 1 197 ? 4.953 -12.079 2.903 1.00 85.50 197 TYR A N 1
ATOM 1571 C CA . TYR A 1 197 ? 5.164 -12.660 1.570 1.00 85.50 197 TYR A CA 1
ATOM 1572 C C . TYR A 1 197 ? 3.963 -13.484 1.069 1.00 85.50 197 TYR A C 1
ATOM 1574 O O . TYR A 1 197 ? 3.748 -13.581 -0.137 1.00 85.50 197 TYR A O 1
ATOM 1582 N N . LEU A 1 198 ? 3.165 -14.075 1.971 1.00 84.81 198 LEU A N 1
ATOM 1583 C CA . LEU A 1 198 ? 1.928 -14.761 1.587 1.00 84.81 198 LEU A CA 1
ATOM 1584 C C . LEU A 1 198 ? 0.817 -13.754 1.315 1.00 84.81 198 LEU A C 1
ATOM 1586 O O . LEU A 1 198 ? 0.090 -13.925 0.343 1.00 84.81 198 LEU A O 1
ATOM 1590 N N . ARG A 1 199 ? 0.726 -12.670 2.094 1.00 89.94 199 ARG A N 1
ATOM 1591 C CA . ARG A 1 199 ? -0.225 -11.582 1.814 1.00 89.94 199 ARG A CA 1
ATOM 1592 C C . ARG A 1 199 ? 0.066 -10.907 0.473 1.00 89.94 199 ARG A C 1
ATOM 1594 O O . ARG A 1 199 ? -0.865 -10.637 -0.276 1.00 89.94 199 ARG A O 1
ATOM 1601 N N . ALA A 1 200 ? 1.335 -10.755 0.100 1.00 85.25 200 ALA A N 1
ATOM 1602 C CA . ALA A 1 200 ? 1.715 -10.270 -1.226 1.00 85.25 200 ALA A CA 1
ATOM 1603 C C . ALA A 1 200 ? 1.139 -11.133 -2.364 1.00 85.25 200 ALA A C 1
ATOM 1605 O O . ALA A 1 200 ? 0.665 -10.594 -3.360 1.00 85.25 200 ALA A O 1
ATOM 1606 N N . LYS A 1 201 ? 1.060 -12.464 -2.193 1.00 81.81 201 LYS A N 1
ATOM 1607 C CA . LYS A 1 201 ? 0.408 -13.363 -3.169 1.00 81.81 201 LYS A CA 1
ATOM 1608 C C . LYS A 1 201 ? -1.108 -13.163 -3.267 1.00 81.81 201 LYS A C 1
ATOM 1610 O O . LYS A 1 201 ? -1.687 -13.453 -4.308 1.00 81.81 201 LYS A O 1
ATOM 1615 N N . PHE A 1 202 ? -1.744 -12.650 -2.213 1.00 81.75 202 PHE A N 1
ATOM 1616 C CA . PHE A 1 202 ? -3.142 -12.209 -2.242 1.00 81.75 202 PHE A CA 1
ATOM 1617 C C . PHE A 1 202 ? -3.315 -10.809 -2.853 1.00 81.75 202 PHE A C 1
ATOM 1619 O O . PHE A 1 202 ? -4.439 -10.323 -2.932 1.00 81.75 202 PHE A O 1
ATOM 1626 N N . GLY A 1 203 ? -2.231 -10.173 -3.309 1.00 88.00 203 GLY A N 1
ATOM 1627 C CA . GLY A 1 203 ? -2.258 -8.860 -3.944 1.00 88.00 203 GLY A CA 1
ATOM 1628 C C . GLY A 1 203 ? -2.105 -7.692 -2.972 1.00 88.00 203 GLY A C 1
ATOM 1629 O O . GLY A 1 203 ? -2.426 -6.571 -3.347 1.00 88.00 203 GLY A O 1
ATOM 1630 N N . PHE A 1 204 ? -1.632 -7.914 -1.746 1.00 93.88 204 PHE A N 1
ATOM 1631 C CA . PHE A 1 204 ? -1.343 -6.826 -0.810 1.00 93.88 204 PHE A CA 1
ATOM 1632 C C . PHE A 1 204 ? 0.035 -6.228 -1.082 1.00 93.88 204 PHE A C 1
ATOM 1634 O O . PHE A 1 204 ? 1.027 -6.949 -1.159 1.00 93.88 204 PHE A O 1
ATOM 1641 N N . SER A 1 205 ? 0.113 -4.909 -1.196 1.00 94.44 205 SER A N 1
ATOM 1642 C CA . SER A 1 205 ? 1.373 -4.182 -1.331 1.00 94.44 205 SER A CA 1
ATOM 1643 C C . SER A 1 205 ? 1.423 -2.982 -0.399 1.00 94.44 205 SER A C 1
ATOM 1645 O O . SER A 1 205 ? 0.397 -2.441 0.002 1.00 94.44 205 SER A O 1
ATOM 1647 N N . TYR A 1 206 ? 2.634 -2.573 -0.041 1.00 94.50 206 TYR A N 1
ATOM 1648 C CA . TYR A 1 206 ? 2.867 -1.497 0.909 1.00 94.50 206 TYR A CA 1
ATOM 1649 C C . TYR A 1 206 ? 3.939 -0.562 0.384 1.00 94.50 206 TYR A C 1
ATOM 1651 O O . TYR A 1 206 ? 5.010 -1.008 -0.029 1.00 94.50 206 TYR A O 1
ATOM 1659 N N . LEU A 1 207 ? 3.627 0.726 0.427 1.00 93.00 207 LEU A N 1
ATOM 1660 C CA . LEU A 1 207 ? 4.541 1.795 0.107 1.00 93.00 207 LEU A CA 1
ATOM 1661 C C . LEU A 1 207 ? 4.738 2.656 1.364 1.00 93.00 207 LEU A C 1
ATOM 1663 O O . LEU A 1 207 ? 3.833 3.419 1.717 1.00 93.00 207 LEU A O 1
ATOM 1667 N N . PRO A 1 208 ? 5.879 2.515 2.060 1.00 90.00 208 PRO A N 1
ATOM 1668 C CA . PRO A 1 208 ? 6.157 3.285 3.265 1.00 90.00 208 PRO A CA 1
ATOM 1669 C C . PRO A 1 208 ? 6.338 4.782 2.975 1.00 90.00 208 PRO A C 1
ATOM 1671 O O . PRO A 1 208 ? 6.510 5.206 1.824 1.00 90.00 208 PRO A O 1
ATOM 1674 N N . GLN A 1 209 ? 6.328 5.557 4.060 1.00 85.81 209 GLN A N 1
ATOM 1675 C CA . GLN A 1 209 ? 6.666 6.979 4.065 1.00 85.81 209 GLN A CA 1
ATOM 1676 C C . GLN A 1 209 ? 8.145 7.201 3.728 1.00 85.81 209 GLN A C 1
ATOM 1678 O O . GLN A 1 209 ? 8.486 8.048 2.906 1.00 85.81 209 GLN A O 1
ATOM 1683 N N . GLU A 1 210 ? 9.038 6.436 4.363 1.00 85.38 210 GLU A N 1
ATOM 1684 C CA . GLU A 1 210 ? 10.466 6.499 4.063 1.00 85.38 210 GLU A CA 1
ATOM 1685 C C . GLU A 1 210 ? 10.768 5.900 2.688 1.00 85.38 210 GLU A C 1
ATOM 1687 O O . GLU A 1 210 ? 10.160 4.916 2.261 1.00 85.38 210 GLU A O 1
ATOM 1692 N N . SER A 1 211 ? 11.758 6.481 2.009 1.00 85.19 211 SER A N 1
ATOM 1693 C CA . SER A 1 211 ? 12.177 6.041 0.682 1.00 85.19 211 SER A CA 1
ATOM 1694 C C . SER A 1 211 ? 12.580 4.567 0.687 1.00 85.19 211 SER A C 1
ATOM 1696 O O . SER A 1 211 ? 13.529 4.158 1.351 1.00 85.19 211 SER A O 1
ATOM 1698 N N . SER A 1 212 ? 11.917 3.794 -0.160 1.00 90.31 212 SER A N 1
ATOM 1699 C CA . SER A 1 212 ? 12.081 2.351 -0.308 1.00 90.31 212 SER A CA 1
ATOM 1700 C C . SER A 1 212 ? 12.825 1.956 -1.588 1.00 90.31 212 SER A C 1
ATOM 1702 O O . SER A 1 212 ? 12.937 0.763 -1.885 1.00 90.31 212 SER A O 1
ATOM 1704 N N . ILE A 1 213 ? 13.297 2.921 -2.388 1.00 93.38 213 ILE A N 1
ATOM 1705 C CA . ILE A 1 213 ? 14.046 2.649 -3.626 1.00 93.38 213 ILE A CA 1
ATOM 1706 C C . ILE A 1 213 ? 15.320 1.840 -3.360 1.00 93.38 213 ILE A C 1
ATOM 1708 O O . ILE A 1 213 ? 15.991 1.999 -2.339 1.00 93.38 213 ILE A O 1
ATOM 1712 N N . PHE A 1 214 ? 15.708 1.020 -4.329 1.00 95.94 214 PHE A N 1
ATOM 1713 C CA . PHE A 1 214 ? 17.005 0.359 -4.327 1.00 95.94 214 PHE A CA 1
ATOM 1714 C C . PHE A 1 214 ? 18.061 1.341 -4.831 1.00 95.94 214 PHE A C 1
ATOM 1716 O O . PHE A 1 214 ? 18.247 1.528 -6.032 1.00 95.94 214 PHE A O 1
ATOM 1723 N N . GLN A 1 215 ? 18.732 1.988 -3.881 1.00 92.38 215 GLN A N 1
ATOM 1724 C CA . GLN A 1 215 ? 19.688 3.072 -4.122 1.00 92.38 215 GLN A CA 1
ATOM 1725 C C . GLN A 1 215 ? 20.880 2.662 -5.005 1.00 92.38 215 GLN A C 1
ATOM 1727 O O . GLN A 1 215 ? 21.391 3.475 -5.768 1.00 92.38 215 GLN A O 1
ATOM 1732 N N . GLY A 1 216 ? 21.305 1.397 -4.931 1.00 94.06 216 GLY A N 1
ATOM 1733 C CA . GLY A 1 216 ? 22.405 0.859 -5.740 1.00 94.06 216 GLY A CA 1
ATOM 1734 C C . GLY A 1 216 ? 22.022 0.457 -7.167 1.00 94.06 216 GLY A C 1
ATOM 1735 O O . GLY A 1 216 ? 22.865 -0.085 -7.875 1.00 94.06 216 GLY A O 1
ATOM 1736 N N . LEU A 1 217 ? 20.769 0.666 -7.582 1.00 97.50 217 LEU A N 1
ATOM 1737 C CA . LEU A 1 217 ? 20.244 0.225 -8.874 1.00 97.50 217 LEU A CA 1
ATOM 1738 C C . LEU A 1 217 ? 19.817 1.406 -9.753 1.00 97.50 217 LEU A C 1
ATOM 1740 O O . LEU A 1 217 ? 19.497 2.496 -9.269 1.00 97.50 217 LEU A O 1
ATOM 1744 N N . SER A 1 218 ? 19.765 1.163 -11.065 1.00 98.31 218 SER A N 1
ATOM 1745 C CA . SER A 1 218 ? 19.156 2.101 -12.009 1.00 98.31 218 SER A CA 1
ATOM 1746 C C . SER A 1 218 ? 17.635 2.180 -11.821 1.00 98.31 218 SER A C 1
ATOM 1748 O O . SER A 1 218 ? 17.020 1.322 -11.175 1.00 98.31 218 SER A O 1
ATOM 1750 N N . VAL A 1 219 ? 17.001 3.198 -12.408 1.00 98.25 219 VAL A N 1
ATOM 1751 C CA . VAL A 1 219 ? 15.533 3.322 -12.446 1.00 98.25 219 VAL A CA 1
ATOM 1752 C C . VAL A 1 219 ? 14.891 2.084 -13.084 1.00 98.25 219 VAL A C 1
ATOM 1754 O O . VAL A 1 219 ? 13.923 1.548 -12.545 1.00 98.25 219 VAL A O 1
ATOM 1757 N N . ARG A 1 220 ? 15.448 1.581 -14.194 1.00 98.25 220 ARG A N 1
ATOM 1758 C CA . ARG A 1 220 ? 14.980 0.347 -14.842 1.00 98.25 220 ARG A CA 1
ATOM 1759 C C . ARG A 1 220 ? 15.086 -0.846 -13.904 1.00 98.25 220 ARG A C 1
ATOM 1761 O O . ARG A 1 220 ? 14.114 -1.580 -13.728 1.00 98.25 220 ARG A O 1
ATOM 1768 N N . ASP A 1 221 ? 16.254 -1.029 -13.298 1.00 98.06 221 ASP A N 1
ATOM 1769 C CA . ASP A 1 221 ? 16.541 -2.228 -12.510 1.00 98.06 221 ASP A CA 1
ATOM 1770 C C . ASP A 1 221 ? 15.717 -2.271 -11.217 1.00 98.06 221 ASP A C 1
ATOM 1772 O O . ASP A 1 221 ? 15.363 -3.353 -10.751 1.00 98.06 221 ASP A O 1
ATOM 1776 N N . ASN A 1 222 ? 15.310 -1.108 -10.695 1.00 97.88 222 ASN A N 1
ATOM 1777 C CA . ASN A 1 222 ? 14.368 -1.005 -9.580 1.00 97.88 222 ASN A CA 1
ATOM 1778 C C . ASN A 1 222 ? 13.014 -1.675 -9.866 1.00 97.88 222 ASN A C 1
ATOM 1780 O O . ASN A 1 222 ? 12.448 -2.303 -8.971 1.00 97.88 222 ASN A O 1
ATOM 1784 N N . ILE A 1 223 ? 12.492 -1.548 -11.090 1.00 97.44 223 ILE A N 1
ATOM 1785 C CA . ILE A 1 223 ? 11.236 -2.193 -11.507 1.00 97.44 223 ILE A CA 1
ATOM 1786 C C . ILE A 1 223 ? 11.501 -3.648 -11.905 1.00 97.44 223 ILE A C 1
ATOM 1788 O O . ILE A 1 223 ? 10.795 -4.559 -11.464 1.00 97.44 223 ILE A O 1
ATOM 1792 N N . ARG A 1 224 ? 12.548 -3.868 -12.706 1.00 97.44 224 ARG A N 1
ATOM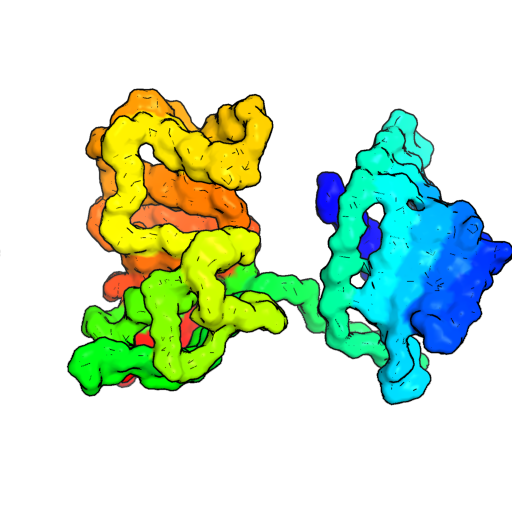 1793 C CA . ARG A 1 224 ? 12.912 -5.170 -13.277 1.00 97.44 224 ARG A CA 1
ATOM 1794 C C . ARG A 1 224 ? 13.106 -6.247 -12.207 1.00 97.44 224 ARG A C 1
ATOM 1796 O O . ARG A 1 224 ? 12.555 -7.334 -12.343 1.00 97.44 224 ARG A O 1
ATOM 1803 N N . ILE A 1 225 ? 13.817 -5.931 -11.120 1.00 95.94 225 ILE A N 1
ATOM 1804 C CA . ILE A 1 225 ? 14.105 -6.893 -10.043 1.00 95.94 225 ILE A CA 1
ATOM 1805 C C . ILE A 1 225 ? 12.834 -7.398 -9.344 1.00 95.94 225 ILE A C 1
ATOM 1807 O O . ILE A 1 225 ? 12.770 -8.546 -8.917 1.00 95.94 225 ILE A O 1
ATOM 1811 N N . VAL A 1 226 ? 11.791 -6.566 -9.251 1.00 93.69 226 VAL A N 1
ATOM 1812 C CA . VAL A 1 226 ? 10.507 -6.970 -8.659 1.00 93.69 226 VAL A CA 1
ATOM 1813 C C . VAL A 1 226 ? 9.697 -7.817 -9.639 1.00 93.69 226 VAL A C 1
ATOM 1815 O O . VAL A 1 226 ? 9.049 -8.779 -9.226 1.00 93.69 226 VAL A O 1
ATOM 1818 N N . LEU A 1 227 ? 9.769 -7.515 -10.939 1.00 94.31 227 LEU A N 1
ATOM 1819 C CA . LEU A 1 227 ? 9.138 -8.334 -11.976 1.00 94.31 227 LEU A CA 1
ATOM 1820 C C . LEU A 1 227 ? 9.728 -9.748 -12.038 1.00 94.31 227 LEU A C 1
ATOM 1822 O O . LEU A 1 227 ? 8.965 -10.695 -12.202 1.00 94.31 227 LEU A O 1
ATOM 1826 N N . GLU A 1 228 ? 11.038 -9.905 -11.838 1.00 95.00 228 GLU A N 1
ATOM 1827 C CA . GLU A 1 228 ? 11.713 -11.216 -11.794 1.00 95.00 228 GLU A CA 1
ATOM 1828 C C . GLU A 1 228 ? 11.201 -12.140 -10.672 1.00 95.00 228 GLU A C 1
ATOM 1830 O O . GLU A 1 228 ? 11.362 -13.355 -10.753 1.00 95.00 228 GLU A O 1
ATOM 1835 N N . ILE A 1 229 ? 10.547 -11.596 -9.638 1.00 87.62 229 ILE A N 1
ATOM 1836 C CA . ILE A 1 229 ? 9.949 -12.387 -8.549 1.00 87.62 229 ILE A CA 1
ATOM 1837 C C . ILE A 1 229 ? 8.610 -13.009 -8.979 1.00 87.62 229 ILE A C 1
ATOM 1839 O O . ILE A 1 229 ? 8.232 -14.077 -8.494 1.00 87.62 229 ILE A O 1
ATOM 1843 N N . VAL A 1 230 ? 7.867 -12.336 -9.862 1.00 83.50 230 VAL A N 1
ATOM 1844 C CA . VAL A 1 230 ? 6.482 -12.695 -10.226 1.00 83.50 230 VAL A CA 1
ATOM 1845 C C . VAL A 1 230 ? 6.335 -13.207 -11.660 1.00 83.50 230 VAL A C 1
ATOM 1847 O O . VAL A 1 230 ? 5.265 -13.685 -12.037 1.00 83.50 230 VAL A O 1
ATOM 1850 N N . GLU A 1 231 ? 7.384 -13.097 -12.467 1.00 90.31 231 GLU A N 1
ATOM 1851 C CA . GLU A 1 231 ? 7.432 -13.503 -13.866 1.00 90.31 231 GLU A CA 1
ATOM 1852 C C . GLU A 1 231 ? 8.736 -14.255 -14.140 1.00 90.31 231 GLU A C 1
ATOM 1854 O O . GLU A 1 231 ? 9.785 -13.912 -13.607 1.00 90.31 231 GLU A O 1
ATOM 1859 N N . SER A 1 232 ? 8.667 -15.283 -14.985 1.00 92.00 232 SER A N 1
ATOM 1860 C CA . SER A 1 232 ? 9.825 -16.126 -15.320 1.00 92.00 232 SER A CA 1
ATOM 1861 C C . SER A 1 232 ? 10.334 -15.893 -16.741 1.00 92.00 232 SER A C 1
ATOM 1863 O O . SER A 1 232 ? 11.508 -16.132 -17.031 1.00 92.00 232 SER A O 1
ATOM 1865 N N . ASN A 1 233 ? 9.474 -15.405 -17.640 1.00 95.56 233 ASN A N 1
ATOM 1866 C CA . ASN A 1 233 ? 9.860 -15.130 -19.015 1.00 95.56 233 ASN A CA 1
ATOM 1867 C C . ASN A 1 233 ? 10.593 -13.781 -19.116 1.00 95.56 233 ASN A C 1
ATOM 1869 O O . ASN A 1 233 ? 10.002 -12.722 -18.908 1.00 95.56 233 ASN A O 1
ATOM 1873 N N . LYS A 1 234 ? 11.874 -13.829 -19.501 1.00 95.38 234 LYS A N 1
ATOM 1874 C CA . LYS A 1 234 ? 12.745 -12.652 -19.631 1.00 95.38 234 LYS A CA 1
ATOM 1875 C C . LYS A 1 234 ? 12.220 -11.605 -20.615 1.00 95.38 234 LYS A C 1
ATOM 1877 O O . LYS A 1 234 ? 12.261 -10.424 -20.298 1.00 95.38 234 LYS A O 1
ATOM 1882 N N . GLU A 1 235 ? 11.694 -12.011 -21.766 1.00 96.44 235 GLU A N 1
ATOM 1883 C CA . GLU A 1 235 ? 11.157 -11.076 -22.766 1.00 96.44 235 GLU A CA 1
ATOM 1884 C C . GLU A 1 235 ? 9.935 -10.333 -22.217 1.00 96.44 235 GLU A C 1
ATOM 1886 O O . GLU A 1 235 ? 9.818 -9.116 -22.359 1.00 96.44 235 GLU A O 1
ATOM 1891 N N . VAL A 1 236 ? 9.064 -11.051 -21.501 1.00 95.81 236 VAL A N 1
ATOM 1892 C CA . VAL A 1 236 ? 7.892 -10.463 -20.838 1.00 95.81 236 VAL A CA 1
ATOM 1893 C C . VAL A 1 236 ? 8.309 -9.502 -19.721 1.00 95.81 236 VAL A C 1
ATOM 1895 O O . VAL A 1 236 ? 7.662 -8.471 -19.532 1.00 95.81 236 VAL A O 1
ATOM 1898 N N . ILE A 1 237 ? 9.372 -9.816 -18.975 1.00 95.75 237 ILE A N 1
ATOM 1899 C CA . ILE A 1 237 ? 9.924 -8.932 -17.936 1.00 95.75 237 ILE A CA 1
ATOM 1900 C C . ILE A 1 237 ? 10.434 -7.634 -18.559 1.00 95.75 237 ILE A C 1
ATOM 1902 O O . ILE A 1 237 ? 10.067 -6.560 -18.083 1.00 95.75 237 ILE A O 1
ATOM 1906 N N . GLU A 1 238 ? 11.229 -7.707 -19.628 1.00 97.12 238 GLU A N 1
ATOM 1907 C CA . GLU A 1 238 ? 11.749 -6.512 -20.303 1.00 97.12 238 GLU A CA 1
ATOM 1908 C C . GLU A 1 238 ? 10.625 -5.655 -20.886 1.00 97.12 238 GLU A C 1
ATOM 1910 O O . GLU A 1 238 ? 10.615 -4.435 -20.700 1.00 97.12 238 GLU A O 1
ATOM 1915 N N . GLN A 1 239 ? 9.633 -6.289 -21.520 1.00 97.38 239 GLN A N 1
ATOM 1916 C CA . GLN A 1 239 ? 8.473 -5.591 -22.062 1.00 97.38 239 GLN A CA 1
ATOM 1917 C C . GLN A 1 239 ? 7.703 -4.858 -20.958 1.00 97.38 239 GLN A C 1
ATOM 1919 O O . GLN A 1 239 ? 7.526 -3.645 -21.037 1.00 97.38 239 GLN A O 1
ATOM 1924 N N . LYS A 1 240 ? 7.320 -5.560 -19.883 1.00 95.94 240 LYS A N 1
ATOM 1925 C CA . LYS A 1 240 ? 6.596 -4.954 -18.752 1.00 95.94 240 LYS A CA 1
ATOM 1926 C C . LYS A 1 240 ? 7.407 -3.861 -18.061 1.00 95.94 240 LYS A C 1
ATOM 1928 O O . LYS A 1 240 ? 6.832 -2.865 -17.634 1.00 95.94 240 LYS A O 1
ATOM 1933 N N . THR A 1 241 ? 8.725 -4.031 -17.947 1.00 97.88 241 THR A N 1
ATOM 1934 C CA . THR A 1 241 ? 9.612 -3.006 -17.380 1.00 97.88 241 THR A CA 1
ATOM 1935 C C . THR A 1 241 ? 9.555 -1.742 -18.233 1.00 97.88 241 THR A C 1
ATOM 1937 O O . THR A 1 241 ? 9.338 -0.653 -17.707 1.00 97.88 241 THR A O 1
ATOM 1940 N N . CYS A 1 242 ? 9.692 -1.877 -19.555 1.00 97.56 242 CYS A N 1
ATOM 1941 C CA . CYS A 1 242 ? 9.583 -0.756 -20.485 1.00 97.56 242 CYS A CA 1
ATOM 1942 C C . CYS A 1 242 ? 8.205 -0.086 -20.431 1.00 97.56 242 CYS A C 1
ATOM 1944 O O . CYS A 1 242 ? 8.135 1.143 -20.438 1.00 97.56 242 CYS A O 1
ATOM 1946 N N . ASP A 1 243 ? 7.133 -0.874 -20.364 1.00 96.62 243 ASP A N 1
ATOM 1947 C CA . ASP A 1 243 ? 5.761 -0.372 -20.310 1.00 96.62 243 ASP A CA 1
ATOM 1948 C C . ASP A 1 243 ? 5.519 0.430 -19.028 1.00 96.62 243 ASP A C 1
ATOM 1950 O O . ASP A 1 243 ? 5.086 1.576 -19.111 1.00 96.62 243 ASP A O 1
ATOM 1954 N N . LEU A 1 244 ? 5.905 -0.100 -17.861 1.00 95.75 244 LEU A N 1
ATOM 1955 C CA . LEU A 1 244 ? 5.798 0.611 -16.582 1.00 95.75 244 LEU A CA 1
ATOM 1956 C C . LEU A 1 244 ? 6.643 1.890 -16.567 1.00 95.75 244 LEU A C 1
ATOM 1958 O O . LEU A 1 244 ? 6.189 2.934 -16.109 1.00 95.75 244 LEU A O 1
ATOM 1962 N N . LEU A 1 245 ? 7.861 1.858 -17.109 1.00 97.50 245 LEU A N 1
ATOM 1963 C CA . LEU A 1 245 ? 8.686 3.063 -17.209 1.00 97.50 245 LEU A CA 1
ATOM 1964 C C . LEU A 1 245 ? 8.036 4.143 -18.085 1.00 97.50 245 LEU A C 1
ATOM 1966 O O . LEU A 1 245 ? 8.172 5.327 -17.785 1.00 97.50 245 LEU A O 1
ATOM 1970 N N . LYS A 1 246 ? 7.357 3.768 -19.173 1.00 95.88 246 LYS A N 1
ATOM 1971 C CA . LYS A 1 246 ? 6.639 4.721 -20.033 1.00 95.88 246 LYS A CA 1
ATOM 1972 C C . LYS A 1 246 ? 5.374 5.236 -19.357 1.00 95.88 246 LYS A C 1
ATOM 1974 O O . LYS A 1 246 ? 5.163 6.442 -19.341 1.00 95.88 246 LYS A O 1
ATOM 1979 N N . GLU A 1 247 ? 4.585 4.334 -18.777 1.00 91.94 247 GLU A N 1
ATOM 1980 C CA . GLU A 1 247 ? 3.334 4.628 -18.068 1.00 91.94 247 GLU A CA 1
ATOM 1981 C C . GLU A 1 247 ? 3.551 5.650 -16.941 1.00 91.94 247 GLU A C 1
ATOM 1983 O O . GLU A 1 247 ? 2.722 6.529 -16.737 1.00 91.94 247 GLU A O 1
ATOM 1988 N N . PHE A 1 248 ? 4.706 5.598 -16.271 1.00 92.44 248 PHE A N 1
ATOM 1989 C CA . PHE A 1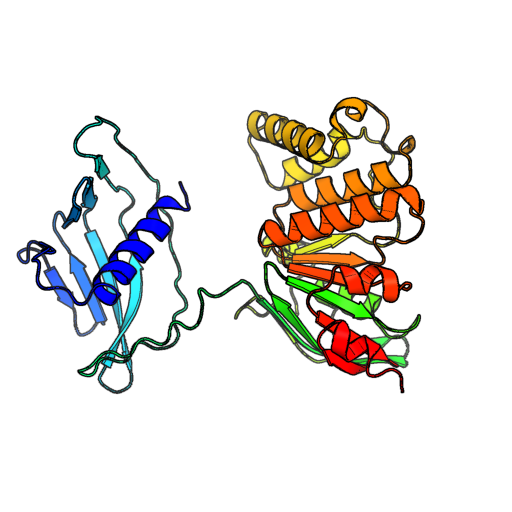 248 ? 5.059 6.497 -15.168 1.00 92.44 248 PHE A CA 1
ATOM 1990 C C . PHE A 1 248 ? 5.974 7.661 -15.573 1.00 92.44 248 PHE A C 1
ATOM 1992 O O . PHE A 1 248 ? 6.516 8.348 -14.706 1.00 92.44 248 PHE A O 1
ATOM 1999 N N . SER A 1 249 ? 6.168 7.894 -16.875 1.00 93.12 249 SER A N 1
ATOM 2000 C CA . SER A 1 249 ? 7.019 8.971 -17.403 1.00 93.12 249 SER A CA 1
ATOM 2001 C C . SER A 1 249 ? 8.476 8.919 -16.914 1.00 93.12 249 SER A C 1
ATOM 2003 O O . SER A 1 249 ? 9.125 9.947 -16.753 1.00 93.12 249 SER A O 1
ATOM 2005 N N . LEU A 1 250 ? 9.022 7.719 -16.701 1.00 96.44 250 LEU A N 1
ATOM 2006 C CA . LEU A 1 250 ? 10.389 7.463 -16.218 1.00 96.44 250 LEU A CA 1
ATOM 2007 C C . LEU A 1 250 ? 11.315 6.848 -17.280 1.00 96.44 250 LEU A C 1
ATOM 2009 O O . LEU A 1 250 ? 12.506 6.671 -17.038 1.00 96.44 250 LEU A O 1
ATOM 2013 N N . TYR A 1 251 ? 10.808 6.530 -18.475 1.00 97.62 251 TYR A N 1
ATOM 2014 C CA . TYR A 1 251 ? 11.580 5.843 -19.523 1.00 97.62 251 TYR A CA 1
ATOM 2015 C C . TYR A 1 251 ? 12.849 6.590 -19.968 1.00 97.62 251 TYR A C 1
ATOM 2017 O O . TYR A 1 251 ? 13.861 5.969 -20.306 1.00 97.62 251 TYR A O 1
ATOM 2025 N N . HIS A 1 252 ? 12.819 7.922 -19.950 1.00 97.19 252 HIS A N 1
ATOM 2026 C CA . HIS A 1 252 ? 13.976 8.756 -20.279 1.00 97.19 252 HIS A CA 1
ATOM 2027 C C . HIS A 1 252 ? 15.074 8.705 -19.198 1.00 97.19 252 HIS A C 1
ATOM 2029 O O . HIS A 1 252 ? 16.235 8.945 -19.509 1.00 97.19 252 HIS A O 1
ATOM 2035 N N . LEU A 1 253 ? 14.727 8.308 -17.968 1.00 97.62 253 LEU A N 1
ATOM 2036 C CA . LEU A 1 253 ? 15.636 8.152 -16.825 1.00 97.62 253 LEU A CA 1
ATOM 2037 C C . LEU A 1 253 ? 16.033 6.693 -16.575 1.00 97.62 253 LEU A C 1
ATOM 2039 O O . LEU A 1 253 ? 16.687 6.399 -15.582 1.00 97.62 253 LEU A O 1
ATOM 2043 N N . ARG A 1 254 ? 15.638 5.757 -17.445 1.00 98.19 254 ARG A N 1
ATOM 2044 C CA . ARG A 1 254 ? 15.751 4.308 -17.193 1.00 98.19 254 ARG A CA 1
ATOM 2045 C C . ARG A 1 254 ? 17.163 3.844 -16.800 1.00 98.19 254 ARG A C 1
ATOM 2047 O O . ARG A 1 254 ? 17.287 2.940 -15.982 1.00 98.19 254 ARG A O 1
ATOM 2054 N N . ASP A 1 255 ? 18.200 4.464 -17.364 1.00 97.81 255 ASP A N 1
ATOM 2055 C CA . ASP A 1 255 ? 19.609 4.111 -17.138 1.00 97.81 255 ASP A CA 1
ATOM 2056 C C . ASP A 1 255 ? 20.266 4.981 -16.039 1.00 97.81 255 ASP A C 1
ATOM 2058 O O . ASP A 1 255 ? 21.422 4.770 -15.680 1.00 97.81 255 ASP A O 1
ATOM 2062 N N . VAL A 1 256 ? 19.534 5.953 -15.481 1.00 97.75 256 VAL A N 1
ATOM 2063 C CA . VAL A 1 256 ? 19.997 6.835 -14.399 1.00 97.75 256 VAL A CA 1
ATOM 2064 C C . VAL A 1 256 ? 19.975 6.079 -13.069 1.00 97.75 256 VAL A C 1
ATOM 2066 O O . VAL A 1 256 ? 19.124 5.219 -12.836 1.00 97.75 256 VAL A O 1
ATOM 2069 N N . SER A 1 257 ? 20.910 6.403 -12.173 1.00 97.38 257 SER A N 1
ATOM 2070 C CA . SER A 1 257 ? 20.893 5.895 -10.798 1.00 97.38 257 SER A CA 1
ATOM 2071 C C . SER A 1 257 ? 19.649 6.383 -10.052 1.00 97.38 257 SER A C 1
ATOM 2073 O O . SER A 1 257 ? 19.353 7.578 -10.054 1.00 97.38 257 SER A O 1
ATOM 2075 N N . ALA A 1 258 ? 18.952 5.484 -9.352 1.00 95.69 258 ALA A N 1
ATOM 2076 C CA . ALA A 1 258 ? 17.758 5.846 -8.589 1.00 95.69 258 ALA A CA 1
ATOM 2077 C C . ALA A 1 258 ? 18.040 6.887 -7.482 1.00 95.69 258 ALA A C 1
ATOM 2079 O O . ALA A 1 258 ? 17.144 7.641 -7.103 1.00 95.69 258 ALA A O 1
ATOM 2080 N N . LEU A 1 259 ? 19.287 6.977 -6.999 1.00 94.62 259 LEU A N 1
ATOM 2081 C CA . LEU A 1 259 ? 19.722 7.998 -6.037 1.00 94.62 259 LEU A CA 1
ATOM 2082 C C . LEU A 1 259 ? 19.660 9.429 -6.586 1.00 94.62 259 LEU A C 1
ATOM 2084 O O . LEU A 1 259 ? 19.474 10.361 -5.808 1.00 94.62 259 LEU A O 1
ATOM 2088 N N . ALA A 1 260 ? 19.816 9.607 -7.899 1.00 94.56 260 ALA A N 1
ATOM 2089 C CA . ALA A 1 260 ? 19.846 10.923 -8.533 1.00 94.56 260 ALA A CA 1
ATOM 2090 C C . ALA A 1 260 ? 18.445 11.505 -8.798 1.00 94.56 260 ALA A C 1
ATOM 2092 O O . ALA A 1 260 ? 18.336 12.644 -9.244 1.00 94.56 260 ALA A O 1
ATOM 2093 N N . LEU A 1 261 ? 17.381 10.739 -8.537 1.00 93.19 261 LEU A N 1
ATOM 2094 C CA . LEU A 1 261 ? 16.007 11.177 -8.769 1.00 93.19 261 LEU A CA 1
ATOM 2095 C C . LEU A 1 261 ? 15.577 12.272 -7.790 1.00 93.19 261 LEU A C 1
ATOM 2097 O O . LEU A 1 261 ? 15.830 12.177 -6.579 1.00 93.19 261 LEU A O 1
ATOM 2101 N N . SER A 1 262 ? 14.825 13.245 -8.311 1.00 89.94 262 SER A N 1
ATOM 2102 C CA . SER A 1 262 ? 14.044 14.188 -7.505 1.00 89.94 262 SER A CA 1
ATOM 2103 C C . SER A 1 262 ? 12.990 13.460 -6.658 1.00 89.94 262 SER A C 1
ATOM 2105 O O . SER A 1 262 ? 12.667 12.296 -6.902 1.00 89.94 262 SER A O 1
ATOM 2107 N N . GLY A 1 263 ? 12.412 14.141 -5.662 1.00 86.94 263 GLY A N 1
ATOM 2108 C CA . GLY A 1 263 ? 11.394 13.546 -4.785 1.00 86.94 263 GLY A CA 1
ATOM 2109 C C . GLY A 1 263 ? 10.175 13.002 -5.545 1.00 86.94 263 GLY A C 1
ATOM 2110 O O . GLY A 1 263 ? 9.748 11.874 -5.301 1.00 86.94 263 GLY A O 1
ATOM 2111 N N . GLY A 1 264 ? 9.663 13.756 -6.524 1.00 87.50 264 GLY A N 1
ATOM 2112 C CA . GLY A 1 264 ? 8.514 13.343 -7.340 1.00 87.50 264 GLY A CA 1
ATOM 2113 C C . GLY A 1 264 ? 8.822 12.162 -8.266 1.00 87.50 264 GLY A C 1
ATOM 2114 O O . GLY A 1 264 ? 8.058 11.199 -8.319 1.00 87.50 264 GLY A O 1
ATOM 2115 N N . GLU A 1 265 ? 9.966 12.183 -8.958 1.00 92.19 265 GLU A N 1
ATOM 2116 C CA . GLU A 1 265 ? 10.402 11.061 -9.808 1.00 92.19 265 GLU A CA 1
ATOM 2117 C C . GLU A 1 265 ? 10.636 9.794 -8.991 1.00 92.19 265 GLU A C 1
ATOM 2119 O O . GLU A 1 265 ? 10.233 8.702 -9.394 1.00 92.19 265 GLU A O 1
ATOM 2124 N N . ARG A 1 266 ? 11.246 9.949 -7.815 1.00 92.44 266 ARG A N 1
ATOM 2125 C CA . ARG A 1 266 ? 11.451 8.863 -6.867 1.00 92.44 266 ARG A CA 1
ATOM 2126 C C . ARG A 1 266 ? 10.123 8.251 -6.449 1.00 92.44 266 ARG A C 1
ATOM 2128 O O . ARG A 1 266 ? 9.978 7.036 -6.533 1.00 92.44 266 ARG A O 1
ATOM 2135 N N . ARG A 1 267 ? 9.137 9.072 -6.076 1.00 91.12 267 ARG A N 1
ATOM 2136 C CA . ARG A 1 267 ? 7.817 8.573 -5.676 1.00 91.12 267 ARG A CA 1
ATOM 2137 C C . ARG A 1 267 ? 7.111 7.847 -6.819 1.00 91.12 267 ARG A C 1
ATOM 2139 O O . ARG A 1 267 ? 6.574 6.761 -6.609 1.00 91.12 267 ARG A O 1
ATOM 2146 N N . ARG A 1 268 ? 7.180 8.379 -8.046 1.00 92.19 268 ARG A N 1
ATOM 2147 C CA . ARG A 1 268 ? 6.674 7.685 -9.244 1.00 92.19 268 ARG A CA 1
ATOM 2148 C C . ARG A 1 268 ? 7.348 6.329 -9.445 1.00 92.19 268 ARG A C 1
ATOM 2150 O O . ARG A 1 268 ? 6.651 5.361 -9.731 1.00 92.19 268 ARG A O 1
ATOM 2157 N N . LEU A 1 269 ? 8.667 6.232 -9.253 1.00 95.56 269 LEU A N 1
ATOM 2158 C CA . LEU A 1 269 ? 9.399 4.968 -9.379 1.00 95.56 269 LEU A CA 1
ATOM 2159 C C . LEU A 1 269 ? 8.937 3.942 -8.339 1.00 95.56 269 LEU A C 1
ATOM 2161 O O . LEU A 1 269 ? 8.729 2.775 -8.669 1.00 95.56 269 LEU A O 1
ATOM 2165 N N . GLU A 1 270 ? 8.743 4.361 -7.091 1.00 94.62 270 GLU A N 1
ATOM 2166 C CA . GLU A 1 270 ? 8.260 3.467 -6.041 1.00 94.62 270 GLU A CA 1
ATOM 2167 C C . GLU A 1 270 ? 6.848 2.939 -6.321 1.00 94.62 270 GLU A C 1
ATOM 2169 O O . GLU A 1 270 ? 6.574 1.752 -6.117 1.00 94.62 270 GLU A O 1
ATOM 2174 N N . ILE A 1 271 ? 5.960 3.797 -6.831 1.00 92.81 271 ILE A N 1
ATOM 2175 C CA . ILE A 1 271 ? 4.598 3.406 -7.207 1.00 92.81 271 ILE A CA 1
ATOM 2176 C C . ILE A 1 271 ? 4.625 2.485 -8.437 1.00 92.81 271 ILE A C 1
ATOM 2178 O O . ILE A 1 271 ? 3.969 1.443 -8.425 1.00 92.81 271 ILE A O 1
ATOM 2182 N N . ALA A 1 272 ? 5.439 2.787 -9.454 1.00 94.38 272 ALA A N 1
ATOM 2183 C CA . ALA A 1 272 ? 5.622 1.927 -10.626 1.00 94.38 272 ALA A CA 1
ATOM 2184 C C . ALA A 1 272 ? 6.110 0.525 -10.228 1.00 94.38 272 ALA A C 1
ATOM 2186 O O . ALA A 1 272 ? 5.588 -0.493 -10.685 1.00 94.38 272 ALA A O 1
ATOM 2187 N N . ARG A 1 273 ? 7.080 0.463 -9.309 1.00 94.38 273 ARG A N 1
ATOM 2188 C CA . ARG A 1 273 ? 7.584 -0.792 -8.745 1.00 94.38 273 ARG A CA 1
ATOM 2189 C C . ARG A 1 273 ? 6.515 -1.528 -7.938 1.00 94.38 273 ARG A C 1
ATOM 2191 O O . ARG A 1 273 ? 6.447 -2.751 -7.997 1.00 94.38 273 ARG A O 1
ATOM 2198 N N . THR A 1 274 ? 5.663 -0.804 -7.219 1.00 92.12 274 THR A N 1
ATOM 2199 C CA . THR A 1 274 ? 4.524 -1.391 -6.499 1.00 92.12 274 THR A CA 1
ATOM 2200 C C . THR A 1 274 ? 3.529 -2.031 -7.470 1.00 92.12 274 THR A C 1
ATOM 2202 O O . THR A 1 274 ? 3.044 -3.127 -7.215 1.00 92.12 274 THR A O 1
ATOM 2205 N N . LEU A 1 275 ? 3.272 -1.412 -8.626 1.00 92.31 275 LEU A N 1
ATOM 2206 C CA . LEU A 1 275 ? 2.401 -1.987 -9.654 1.00 92.31 275 LEU A CA 1
ATOM 2207 C C . LEU A 1 275 ? 2.968 -3.229 -10.345 1.00 92.31 275 LEU A C 1
ATOM 2209 O O . LEU A 1 275 ? 2.194 -4.056 -10.836 1.00 92.31 275 LEU A O 1
ATOM 2213 N N . ALA A 1 276 ? 4.291 -3.390 -10.374 1.00 92.00 276 ALA A N 1
ATOM 2214 C CA . ALA A 1 276 ? 4.938 -4.543 -10.995 1.00 92.00 276 ALA A CA 1
ATOM 2215 C C . ALA A 1 276 ? 4.446 -5.889 -10.428 1.00 92.00 276 ALA A C 1
ATOM 2217 O O . ALA A 1 276 ? 4.384 -6.880 -11.159 1.00 92.00 276 ALA A O 1
ATOM 2218 N N . THR A 1 277 ? 4.035 -5.926 -9.156 1.00 86.25 277 THR A N 1
ATOM 2219 C CA . THR A 1 277 ? 3.521 -7.131 -8.481 1.00 86.25 277 THR A CA 1
ATOM 2220 C C . THR A 1 277 ? 2.041 -7.416 -8.758 1.00 86.25 277 THR A C 1
ATOM 2222 O O . THR A 1 277 ? 1.529 -8.430 -8.286 1.00 86.25 277 THR A O 1
ATOM 2225 N N . LYS A 1 278 ? 1.353 -6.572 -9.544 1.00 87.25 278 LYS A N 1
ATOM 2226 C CA . LYS A 1 278 ? -0.097 -6.637 -9.814 1.00 87.25 278 LYS A CA 1
ATOM 2227 C C . LYS A 1 278 ? -0.937 -6.669 -8.524 1.00 87.25 278 LYS A C 1
ATOM 2229 O O . LYS A 1 278 ? -1.670 -7.636 -8.293 1.00 87.25 278 LYS A O 1
ATOM 2234 N N . PRO A 1 279 ? -0.827 -5.636 -7.674 1.00 92.31 279 PRO A N 1
ATOM 2235 C CA . PRO A 1 279 ? -1.552 -5.589 -6.414 1.00 92.31 279 PRO A CA 1
ATOM 2236 C C . PRO A 1 279 ? -3.067 -5.486 -6.629 1.00 92.31 279 PRO A C 1
ATOM 2238 O O . PRO A 1 279 ? -3.533 -4.909 -7.607 1.00 92.31 279 PRO A O 1
ATOM 2241 N N . LYS A 1 280 ? -3.820 -6.022 -5.669 1.00 92.00 280 LYS A N 1
ATOM 2242 C CA . LYS A 1 280 ? -5.254 -5.774 -5.461 1.00 92.00 280 LYS A CA 1
ATOM 2243 C C . LYS A 1 280 ? -5.486 -4.668 -4.436 1.00 92.00 280 LYS A C 1
ATOM 2245 O O . LYS A 1 280 ? -6.428 -3.896 -4.576 1.00 92.00 280 LYS A O 1
ATOM 2250 N N . PHE A 1 281 ? -4.610 -4.594 -3.432 1.00 96.81 281 PHE A N 1
ATOM 2251 C CA . PHE A 1 281 ? -4.643 -3.589 -2.379 1.00 96.81 281 PHE A CA 1
ATOM 2252 C C . PHE A 1 281 ? -3.277 -2.933 -2.215 1.00 96.81 281 PHE A C 1
ATOM 2254 O O . PHE A 1 281 ? -2.256 -3.626 -2.180 1.00 96.81 281 PHE A O 1
ATOM 2261 N N . ILE A 1 282 ? -3.259 -1.610 -2.074 1.00 97.12 282 ILE A N 1
ATOM 2262 C CA . ILE A 1 282 ? -2.051 -0.836 -1.795 1.00 97.12 282 ILE A CA 1
ATOM 2263 C C . ILE A 1 282 ? -2.259 -0.003 -0.532 1.00 97.12 282 ILE A C 1
ATOM 2265 O O . ILE A 1 282 ? -3.240 0.722 -0.395 1.00 97.12 282 ILE A O 1
ATOM 2269 N N . MET A 1 283 ? -1.292 -0.083 0.374 1.00 96.88 283 MET A N 1
ATOM 2270 C CA . MET A 1 283 ? -1.216 0.726 1.584 1.00 96.88 283 MET A CA 1
ATOM 2271 C C . MET A 1 283 ? -0.186 1.823 1.334 1.00 96.88 283 MET A C 1
ATOM 2273 O O . MET A 1 283 ? 0.998 1.521 1.184 1.00 96.88 283 MET A O 1
ATOM 2277 N N . LEU A 1 284 ? -0.637 3.071 1.249 1.00 95.19 284 LEU A N 1
ATOM 2278 C CA . LEU A 1 284 ? 0.193 4.247 0.992 1.00 95.19 284 LEU A CA 1
ATOM 2279 C C . LEU A 1 284 ? 0.379 5.032 2.291 1.00 95.19 284 LEU A C 1
ATOM 2281 O O . LEU A 1 284 ? -0.556 5.702 2.730 1.00 95.19 284 LEU A O 1
ATOM 2285 N N . ASP A 1 285 ? 1.555 4.928 2.916 1.00 92.38 285 ASP A N 1
ATOM 2286 C CA . ASP A 1 285 ? 1.839 5.668 4.151 1.00 92.38 285 ASP A CA 1
ATOM 2287 C C . ASP A 1 285 ? 2.413 7.051 3.815 1.00 92.38 285 ASP A C 1
ATOM 2289 O O . ASP A 1 285 ? 3.496 7.139 3.236 1.00 92.38 285 ASP A O 1
ATOM 2293 N N . GLU A 1 286 ? 1.653 8.110 4.105 1.00 90.44 286 GLU A N 1
ATOM 2294 C CA . GLU A 1 286 ? 1.982 9.522 3.841 1.00 90.44 286 GLU A CA 1
ATOM 2295 C C . GLU A 1 286 ? 2.571 9.798 2.440 1.00 90.44 286 GLU A C 1
ATOM 2297 O O . GLU A 1 286 ? 3.686 10.312 2.310 1.00 90.44 286 GLU A O 1
ATOM 2302 N N . PRO A 1 287 ? 1.854 9.472 1.345 1.00 89.31 287 PRO A N 1
ATOM 2303 C CA . PRO A 1 287 ? 2.428 9.507 0.005 1.00 89.31 287 PRO A CA 1
ATOM 2304 C C . PRO A 1 287 ? 2.721 10.896 -0.549 1.00 89.31 287 PRO A C 1
ATOM 2306 O O . PRO A 1 287 ? 3.412 10.977 -1.567 1.00 89.31 287 PRO A O 1
ATOM 2309 N N . LEU A 1 288 ? 2.205 11.949 0.085 1.00 87.38 288 LEU A N 1
ATOM 2310 C CA . LEU A 1 288 ? 2.441 13.337 -0.301 1.00 87.38 288 LEU A CA 1
ATOM 2311 C C . LEU A 1 288 ? 3.524 14.006 0.566 1.00 87.38 288 LEU A C 1
ATOM 2313 O O . LEU A 1 288 ? 3.929 15.133 0.279 1.00 87.38 288 LEU A O 1
ATOM 2317 N N . ALA A 1 289 ? 4.024 13.330 1.607 1.00 84.00 289 ALA A N 1
ATOM 2318 C CA . ALA A 1 289 ? 5.014 13.900 2.513 1.00 84.00 289 ALA A CA 1
ATOM 2319 C C . ALA A 1 289 ? 6.361 14.138 1.811 1.00 84.00 289 ALA A C 1
ATOM 2321 O O . ALA A 1 289 ? 6.902 13.263 1.137 1.00 84.00 289 ALA A O 1
ATOM 2322 N N . GLY A 1 290 ? 6.926 15.336 1.994 1.00 78.94 290 GLY A N 1
ATOM 2323 C CA . GLY A 1 290 ? 8.228 15.708 1.426 1.00 78.94 290 GLY A CA 1
ATOM 2324 C C . GLY A 1 290 ? 8.245 15.862 -0.101 1.00 78.94 290 GLY A C 1
ATOM 2325 O O . GLY A 1 290 ? 9.324 15.987 -0.682 1.00 78.94 290 GLY A O 1
ATOM 2326 N N . ILE A 1 291 ? 7.077 15.856 -0.751 1.00 83.44 291 ILE A N 1
ATOM 2327 C CA . ILE A 1 291 ? 6.927 16.125 -2.182 1.00 83.44 291 ILE A CA 1
ATOM 2328 C C . ILE A 1 291 ? 6.805 17.637 -2.406 1.00 83.44 291 ILE A C 1
ATOM 2330 O O . ILE A 1 291 ? 6.157 18.343 -1.635 1.00 83.44 291 ILE A O 1
ATOM 2334 N N . ASP A 1 292 ? 7.441 18.134 -3.468 1.00 85.00 292 ASP A N 1
ATOM 2335 C CA . ASP A 1 292 ? 7.305 19.525 -3.907 1.00 85.00 292 ASP A CA 1
ATOM 2336 C C . ASP A 1 292 ? 5.819 19.852 -4.174 1.00 85.00 292 ASP A C 1
ATOM 2338 O O . ASP A 1 292 ? 5.166 19.079 -4.884 1.00 85.00 292 ASP A O 1
ATOM 2342 N N . PRO A 1 293 ? 5.270 20.973 -3.660 1.00 83.81 293 PRO A N 1
ATOM 2343 C CA . PRO A 1 293 ? 3.886 21.377 -3.904 1.00 83.81 293 PRO A CA 1
ATOM 2344 C C . PRO A 1 293 ? 3.459 21.353 -5.375 1.00 83.81 293 PRO A C 1
ATOM 2346 O O . PRO A 1 293 ? 2.321 20.995 -5.671 1.00 83.81 293 PRO A O 1
ATOM 2349 N N . LEU A 1 294 ? 4.368 21.673 -6.303 1.00 85.12 294 LEU A N 1
ATOM 2350 C CA . LEU A 1 294 ? 4.093 21.657 -7.743 1.00 85.12 294 LEU A CA 1
ATOM 2351 C C . LEU A 1 294 ? 3.855 20.243 -8.297 1.00 85.12 294 LEU A C 1
ATOM 2353 O O . LEU A 1 294 ? 3.270 20.104 -9.365 1.00 85.12 294 LEU A O 1
ATOM 2357 N N . MET A 1 295 ? 4.296 19.203 -7.583 1.00 84.06 295 MET A N 1
ATOM 2358 C CA . MET A 1 295 ? 4.217 17.793 -7.989 1.00 84.06 295 MET A CA 1
ATOM 2359 C C . MET A 1 295 ? 3.117 17.015 -7.253 1.00 84.06 295 MET A C 1
ATOM 2361 O O . MET A 1 295 ? 2.860 15.857 -7.584 1.00 84.06 295 MET A O 1
ATOM 2365 N N . ILE A 1 296 ? 2.469 17.610 -6.244 1.00 87.75 296 ILE A N 1
ATOM 2366 C CA . ILE A 1 296 ? 1.420 16.941 -5.457 1.00 87.75 296 ILE A CA 1
ATOM 2367 C C . ILE A 1 296 ? 0.272 16.475 -6.363 1.00 87.75 296 ILE A C 1
ATOM 2369 O O . ILE A 1 296 ? -0.210 15.351 -6.216 1.00 87.75 296 ILE A O 1
ATOM 2373 N N . GLU A 1 297 ? -0.135 17.310 -7.320 1.00 89.12 297 GLU A N 1
ATOM 2374 C CA . GLU A 1 297 ? -1.236 17.000 -8.236 1.00 89.12 297 GLU A CA 1
ATOM 2375 C C . GLU A 1 297 ? -0.916 15.804 -9.147 1.00 89.12 297 GLU A C 1
ATOM 2377 O O . GLU A 1 297 ? -1.769 14.947 -9.375 1.00 89.12 297 GLU A O 1
ATOM 2382 N N . ASP A 1 298 ? 0.336 15.664 -9.586 1.00 87.31 298 ASP A N 1
ATOM 2383 C CA . ASP A 1 298 ? 0.773 14.507 -10.375 1.00 87.31 298 ASP A CA 1
ATOM 2384 C C . ASP A 1 298 ? 0.640 13.200 -9.581 1.00 87.31 298 ASP A C 1
ATOM 2386 O O . ASP A 1 298 ? 0.184 12.183 -10.109 1.00 87.31 298 ASP A O 1
ATOM 2390 N N . ILE A 1 299 ? 1.011 13.217 -8.296 1.00 88.81 299 ILE A N 1
ATOM 2391 C CA . ILE A 1 299 ? 0.891 12.042 -7.423 1.00 88.81 299 ILE A CA 1
ATOM 2392 C C . ILE A 1 299 ? -0.580 11.726 -7.133 1.00 88.81 299 ILE A C 1
ATOM 2394 O O . ILE A 1 299 ? -0.963 10.556 -7.148 1.00 88.81 299 ILE A O 1
ATOM 2398 N N . LYS A 1 300 ? -1.426 12.741 -6.932 1.00 91.12 300 LYS A N 1
ATOM 2399 C CA . LYS A 1 300 ? -2.880 12.570 -6.778 1.00 91.12 300 LYS A CA 1
ATOM 2400 C C . LYS A 1 300 ? -3.505 11.912 -8.011 1.00 91.12 300 LYS A C 1
ATOM 2402 O O . LYS A 1 300 ? -4.210 10.912 -7.877 1.00 91.12 300 LYS A O 1
ATOM 2407 N N . ASN A 1 301 ? -3.175 12.402 -9.206 1.00 90.94 301 ASN A N 1
ATOM 2408 C CA . ASN A 1 301 ? -3.623 11.816 -10.472 1.00 90.94 301 ASN A CA 1
ATOM 2409 C C . ASN A 1 301 ? -3.164 10.367 -10.629 1.00 90.94 301 ASN A C 1
ATOM 2411 O O . ASN A 1 301 ? -3.920 9.513 -11.093 1.00 90.94 301 ASN A O 1
ATOM 2415 N N . LEU A 1 302 ? -1.946 10.062 -10.186 1.00 90.50 302 LEU A N 1
ATOM 2416 C CA . LEU A 1 302 ? -1.432 8.704 -10.198 1.00 90.50 302 LEU A CA 1
ATOM 2417 C C . LEU A 1 302 ? -2.198 7.782 -9.237 1.00 90.50 302 LEU A C 1
ATOM 2419 O O . LEU A 1 302 ? -2.525 6.657 -9.605 1.00 90.50 302 LEU A O 1
ATOM 2423 N N . ILE A 1 303 ? -2.544 8.247 -8.036 1.00 93.12 303 ILE A N 1
ATOM 2424 C CA . ILE A 1 303 ? -3.368 7.482 -7.085 1.00 93.12 303 ILE A CA 1
ATOM 2425 C C . ILE A 1 303 ? -4.772 7.235 -7.661 1.00 93.12 303 ILE A C 1
ATOM 2427 O O . ILE A 1 303 ? -5.266 6.107 -7.616 1.00 93.12 303 ILE A O 1
ATOM 2431 N N . ALA A 1 304 ? -5.391 8.248 -8.273 1.00 92.38 304 ALA A N 1
ATOM 2432 C CA . ALA A 1 304 ? -6.677 8.098 -8.957 1.00 92.38 304 ALA A CA 1
ATOM 2433 C C . ALA A 1 304 ? -6.595 7.100 -10.126 1.00 92.38 304 ALA A C 1
ATOM 2435 O O . ALA A 1 304 ? -7.485 6.272 -10.322 1.00 92.38 304 ALA A O 1
ATOM 2436 N N . TYR A 1 305 ? -5.492 7.119 -10.875 1.00 90.88 305 TYR A N 1
ATOM 2437 C CA . TYR A 1 305 ? -5.230 6.147 -11.928 1.00 90.88 305 TYR A CA 1
ATOM 2438 C C . TYR A 1 305 ? -5.159 4.708 -11.387 1.00 90.88 305 TYR A C 1
ATOM 2440 O O . TYR A 1 305 ? -5.772 3.809 -11.965 1.00 90.88 305 TYR A O 1
ATOM 2448 N N . LEU A 1 306 ? -4.480 4.477 -10.256 1.00 92.00 306 LEU A N 1
ATOM 2449 C CA . LEU A 1 306 ? -4.430 3.161 -9.604 1.00 92.00 306 LEU A CA 1
ATOM 2450 C C . LEU A 1 306 ? -5.828 2.665 -9.215 1.00 92.00 306 LEU A C 1
ATOM 2452 O O . LEU A 1 306 ? -6.173 1.517 -9.497 1.00 92.00 306 LEU A O 1
ATOM 2456 N N . ARG A 1 307 ? -6.655 3.540 -8.633 1.00 93.50 307 ARG A N 1
ATOM 2457 C CA . ARG A 1 307 ? -8.054 3.236 -8.312 1.00 93.50 307 ARG A CA 1
ATOM 2458 C C . ARG A 1 307 ? -8.834 2.805 -9.556 1.00 93.50 307 ARG A C 1
ATOM 2460 O O . ARG A 1 307 ? -9.493 1.769 -9.532 1.00 93.50 307 ARG A O 1
ATOM 2467 N N . ASN A 1 308 ? -8.701 3.535 -10.665 1.00 90.81 308 ASN A N 1
ATOM 2468 C CA . ASN A 1 308 ? -9.374 3.215 -11.931 1.00 90.81 308 ASN A CA 1
ATOM 2469 C C . ASN A 1 308 ? -8.942 1.861 -12.526 1.00 90.81 308 ASN A C 1
ATOM 2471 O O . ASN A 1 308 ? -9.658 1.286 -13.345 1.00 90.81 308 ASN A O 1
ATOM 2475 N N . ARG A 1 309 ? -7.804 1.306 -12.089 1.00 86.75 309 ARG A N 1
ATOM 2476 C CA . ARG A 1 309 ? -7.381 -0.073 -12.392 1.00 86.75 309 ARG A CA 1
ATOM 2477 C C . ARG A 1 309 ? -7.994 -1.120 -11.457 1.00 86.75 309 ARG A C 1
ATOM 2479 O O . ARG A 1 309 ? -7.531 -2.260 -11.447 1.00 86.75 309 ARG A O 1
ATOM 2486 N N . ASN A 1 310 ? -9.031 -0.752 -10.707 1.00 90.94 310 ASN A N 1
ATOM 2487 C CA . ASN A 1 310 ? -9.706 -1.584 -9.718 1.00 90.94 310 ASN A CA 1
ATOM 2488 C C . ASN A 1 310 ? -8.776 -2.036 -8.575 1.00 90.94 310 ASN A C 1
ATOM 2490 O O . ASN A 1 310 ? -8.842 -3.176 -8.121 1.00 90.94 310 ASN A O 1
ATOM 2494 N N . ILE A 1 311 ? -7.878 -1.151 -8.131 1.00 94.81 311 ILE A N 1
ATOM 2495 C CA . ILE A 1 311 ? -7.002 -1.384 -6.977 1.00 94.81 311 ILE A CA 1
ATOM 2496 C C . ILE A 1 311 ? -7.593 -0.654 -5.774 1.00 94.81 311 ILE A C 1
ATOM 2498 O O . ILE A 1 311 ? -7.911 0.528 -5.869 1.00 94.81 311 ILE A O 1
ATOM 2502 N N . GLY A 1 312 ? -7.757 -1.355 -4.653 1.00 97.19 312 GLY A N 1
ATOM 2503 C CA . GLY A 1 312 ? -8.158 -0.743 -3.388 1.00 97.19 312 GLY A CA 1
ATOM 2504 C C . GLY A 1 312 ? -6.969 -0.058 -2.723 1.00 97.19 312 GLY A C 1
ATOM 2505 O O . GLY A 1 312 ? -5.899 -0.652 -2.590 1.00 97.19 312 GLY A O 1
ATOM 2506 N N . ILE A 1 313 ? -7.127 1.186 -2.294 1.00 98.00 313 ILE A N 1
ATOM 2507 C CA . ILE A 1 313 ? -6.041 1.995 -1.741 1.00 98.00 313 ILE A CA 1
ATOM 2508 C C . ILE A 1 313 ? -6.415 2.442 -0.334 1.00 98.00 313 ILE A C 1
ATOM 2510 O O . ILE A 1 313 ? -7.404 3.139 -0.149 1.00 98.00 313 ILE A O 1
ATOM 2514 N N . LEU A 1 314 ? -5.601 2.075 0.655 1.00 97.88 314 LEU A N 1
ATOM 2515 C CA . LEU A 1 314 ? -5.663 2.660 1.993 1.00 97.88 314 LEU A CA 1
ATOM 2516 C C . LEU A 1 314 ? -4.551 3.700 2.108 1.00 97.88 314 LEU A C 1
ATOM 2518 O O . LEU A 1 314 ? -3.376 3.353 1.981 1.00 97.88 314 LEU A O 1
ATOM 2522 N N . ILE A 1 315 ? -4.910 4.955 2.350 1.00 96.12 315 ILE A N 1
ATOM 2523 C CA . ILE A 1 315 ? -3.971 6.080 2.398 1.00 96.12 315 ILE A CA 1
ATOM 2524 C C . ILE A 1 315 ? -3.979 6.742 3.773 1.00 96.12 315 ILE A C 1
ATOM 2526 O O . ILE A 1 315 ? -5.035 6.974 4.358 1.00 96.12 315 ILE A O 1
ATOM 2530 N N . THR A 1 316 ? -2.804 7.059 4.300 1.00 93.75 316 THR A N 1
ATOM 2531 C CA . THR A 1 316 ? -2.643 7.945 5.461 1.00 93.75 316 THR A CA 1
ATOM 2532 C C . THR A 1 316 ? -2.008 9.242 4.993 1.00 93.75 316 THR A C 1
ATOM 2534 O O . THR A 1 316 ? -1.226 9.254 4.048 1.00 93.75 316 THR A O 1
ATOM 2537 N N . ASP A 1 317 ? -2.328 10.339 5.667 1.00 86.56 317 ASP A N 1
ATOM 2538 C CA . ASP A 1 317 ? -1.613 11.598 5.493 1.00 86.56 317 ASP A CA 1
ATOM 2539 C C . ASP A 1 317 ? -1.790 12.462 6.750 1.00 86.56 317 ASP A C 1
ATOM 2541 O O . ASP A 1 317 ? -2.773 12.313 7.489 1.00 86.56 317 ASP A O 1
ATOM 2545 N N . HIS A 1 318 ? -0.839 13.357 7.002 1.00 76.81 318 HIS A N 1
ATOM 2546 C CA . HIS A 1 318 ? -0.963 14.401 8.015 1.00 76.81 318 HIS A CA 1
ATOM 2547 C C . HIS A 1 318 ? -1.691 15.635 7.454 1.00 76.81 318 HIS A C 1
ATOM 2549 O O . HIS A 1 318 ? -2.368 16.343 8.203 1.00 76.81 318 HIS A O 1
ATOM 2555 N N . ASN A 1 319 ? -1.620 15.869 6.139 1.00 76.75 319 ASN A N 1
ATOM 2556 C CA . ASN A 1 319 ? -2.386 16.898 5.453 1.00 76.75 319 ASN A CA 1
ATOM 2557 C C . ASN A 1 319 ? -3.726 16.334 4.964 1.00 76.75 319 ASN A C 1
ATOM 2559 O O . ASN A 1 319 ? -3.922 15.937 3.811 1.00 76.75 319 ASN A O 1
ATOM 2563 N N . VAL A 1 320 ? -4.678 16.318 5.896 1.00 81.94 320 VAL A N 1
ATOM 2564 C CA . VAL A 1 320 ? -6.025 15.789 5.667 1.00 81.94 320 VAL A CA 1
ATOM 2565 C C . VAL A 1 320 ? -6.726 16.522 4.517 1.00 81.94 320 VAL A C 1
ATOM 2567 O O . VAL A 1 320 ? -7.375 15.876 3.705 1.00 81.94 320 VAL A O 1
ATOM 2570 N N . ARG A 1 321 ? -6.565 17.848 4.385 1.00 82.69 321 ARG A N 1
ATOM 2571 C CA . ARG A 1 321 ? -7.256 18.635 3.344 1.00 82.69 321 ARG A CA 1
ATOM 2572 C C . ARG A 1 321 ? -6.860 18.209 1.936 1.00 82.69 321 ARG A C 1
ATOM 2574 O O . ARG A 1 321 ? -7.733 18.034 1.094 1.00 82.69 321 ARG A O 1
ATOM 2581 N N . ASP A 1 322 ? -5.566 18.022 1.693 1.00 82.31 322 ASP A N 1
ATOM 2582 C CA . ASP A 1 322 ? -5.081 17.622 0.373 1.00 82.31 322 ASP A CA 1
ATOM 2583 C C . ASP A 1 322 ? -5.532 16.220 -0.020 1.00 82.31 322 ASP A C 1
ATOM 2585 O O . ASP A 1 322 ? -5.842 15.973 -1.188 1.00 82.31 322 ASP A O 1
ATOM 2589 N N . THR A 1 323 ? -5.597 15.323 0.960 1.00 87.00 323 THR A N 1
ATOM 2590 C CA . THR A 1 323 ? -5.945 13.920 0.737 1.00 87.00 323 THR A CA 1
ATOM 2591 C C . THR A 1 323 ? -7.454 13.717 0.633 1.00 87.00 323 THR A C 1
ATOM 2593 O O . THR A 1 323 ? -7.907 12.890 -0.150 1.00 87.00 323 THR A O 1
ATOM 2596 N N . LEU A 1 324 ? -8.262 14.511 1.344 1.00 89.88 324 LEU A N 1
ATOM 2597 C CA . LEU A 1 324 ? -9.725 14.432 1.272 1.00 89.88 324 LEU A CA 1
ATOM 2598 C C . LEU A 1 324 ? -10.278 14.642 -0.145 1.00 89.88 324 LEU A C 1
ATOM 2600 O O . LEU A 1 324 ? -11.330 14.101 -0.461 1.00 89.88 324 LEU A O 1
ATOM 2604 N N . ASN A 1 325 ? -9.563 15.372 -1.004 1.00 88.19 325 ASN A N 1
ATOM 2605 C CA . ASN A 1 325 ? -9.978 15.613 -2.388 1.00 88.19 325 ASN A CA 1
ATOM 2606 C C . ASN A 1 325 ? -9.881 14.372 -3.291 1.00 88.19 325 ASN A C 1
ATOM 2608 O O . ASN A 1 325 ? -10.449 14.383 -4.380 1.00 88.19 325 ASN A O 1
ATOM 2612 N N . ILE A 1 326 ? -9.148 13.333 -2.877 1.00 90.88 326 ILE A N 1
ATOM 2613 C CA . ILE A 1 326 ? -8.925 12.125 -3.687 1.00 90.88 326 ILE A CA 1
ATOM 2614 C C . ILE A 1 326 ? -9.519 10.852 -3.081 1.00 90.88 326 ILE A C 1
ATOM 2616 O O . ILE A 1 326 ? -9.559 9.833 -3.764 1.00 90.88 326 ILE A O 1
ATOM 2620 N N . VAL A 1 327 ? -9.945 10.873 -1.816 1.00 95.06 327 VAL A N 1
ATOM 2621 C CA . VAL A 1 327 ? -10.535 9.696 -1.158 1.00 95.06 327 VAL A CA 1
ATOM 2622 C C . VAL A 1 327 ? -12.036 9.619 -1.415 1.00 95.06 327 VAL A C 1
ATOM 2624 O O . VAL A 1 327 ? -12.724 10.635 -1.454 1.00 95.06 327 VAL A O 1
ATOM 2627 N N . ASP A 1 328 ? -12.553 8.401 -1.530 1.00 94.81 328 ASP A N 1
ATOM 2628 C CA . ASP A 1 328 ? -13.989 8.137 -1.645 1.00 94.81 328 ASP A CA 1
ATOM 2629 C C . ASP A 1 328 ? -14.680 8.213 -0.279 1.00 94.81 328 ASP A C 1
ATOM 2631 O O . ASP A 1 328 ? -15.781 8.745 -0.139 1.00 94.81 328 ASP A O 1
ATOM 2635 N N . ARG A 1 329 ? -13.992 7.720 0.753 1.00 95.75 329 ARG A N 1
ATOM 2636 C CA . ARG A 1 329 ? -14.376 7.834 2.162 1.00 95.75 329 ARG A CA 1
ATOM 2637 C C . ARG A 1 329 ? -13.148 7.794 3.054 1.00 95.75 329 ARG A C 1
ATOM 2639 O O . ARG A 1 329 ? -12.045 7.488 2.600 1.00 95.75 329 ARG A O 1
ATOM 2646 N N . ALA A 1 330 ? -13.320 8.071 4.338 1.00 96.25 330 ALA A N 1
ATOM 2647 C CA . ALA A 1 330 ? -12.234 7.920 5.286 1.00 96.25 330 ALA A CA 1
ATOM 2648 C C . ALA A 1 330 ? -12.685 7.604 6.711 1.00 96.25 330 ALA A C 1
ATOM 2650 O O . ALA A 1 330 ? -13.813 7.863 7.125 1.00 96.25 330 ALA A O 1
ATOM 2651 N N . TYR A 1 331 ? -11.733 7.059 7.458 1.00 95.75 331 TYR A N 1
ATOM 2652 C CA . TYR A 1 331 ? -11.786 6.833 8.888 1.00 95.75 331 TYR A CA 1
ATOM 2653 C C . TYR A 1 331 ? -10.976 7.895 9.618 1.00 95.75 331 TYR A C 1
ATOM 2655 O O . TYR A 1 331 ? -9.840 8.189 9.238 1.00 95.75 331 TYR A O 1
ATOM 2663 N N . VAL A 1 332 ? -11.513 8.404 10.724 1.00 94.38 332 VAL A N 1
ATOM 2664 C CA . VAL A 1 332 ? -10.766 9.223 11.680 1.00 94.38 332 VAL A CA 1
ATOM 2665 C C . VAL A 1 332 ? -10.422 8.365 12.893 1.00 94.38 332 VAL A C 1
ATOM 2667 O O . VAL A 1 332 ? -11.309 7.929 13.628 1.00 94.38 332 VAL A O 1
ATOM 2670 N N . ILE A 1 333 ? -9.131 8.116 13.106 1.00 94.25 333 ILE A N 1
ATOM 2671 C CA . ILE A 1 333 ? -8.593 7.376 14.246 1.00 94.25 333 ILE A CA 1
ATOM 2672 C C . ILE A 1 333 ? -8.014 8.332 15.293 1.00 94.25 333 ILE A C 1
ATOM 2674 O O . ILE A 1 333 ? -7.232 9.234 14.990 1.00 94.25 333 ILE A O 1
ATOM 2678 N N . TYR A 1 334 ? -8.360 8.107 16.557 1.00 93.50 3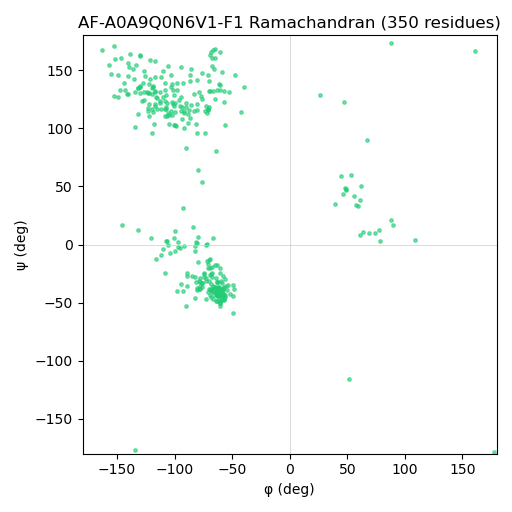34 TYR A N 1
ATOM 2679 C CA . TYR A 1 334 ? -7.844 8.858 17.698 1.00 93.50 334 TYR A CA 1
ATOM 2680 C C . TYR A 1 334 ? -7.655 7.925 18.890 1.00 93.50 334 TYR A C 1
ATOM 2682 O O . TYR A 1 334 ? -8.534 7.122 19.202 1.00 93.50 334 TYR A O 1
ATOM 2690 N N . ASN A 1 335 ? -6.499 8.011 19.556 1.00 92.94 335 ASN A N 1
ATOM 2691 C CA . ASN A 1 335 ? -6.137 7.136 20.679 1.00 92.94 335 ASN A CA 1
ATOM 2692 C C . ASN A 1 335 ? -6.423 5.645 20.407 1.00 92.94 335 ASN A C 1
ATOM 2694 O O . ASN A 1 335 ? -6.972 4.934 21.252 1.00 92.94 335 ASN A O 1
ATOM 2698 N N . GLY A 1 336 ? -6.079 5.181 19.202 1.00 94.19 336 GLY A N 1
ATOM 2699 C CA . GLY A 1 336 ? -6.237 3.787 18.811 1.00 94.19 336 GLY A CA 1
ATOM 2700 C C . GLY A 1 336 ? -7.667 3.344 18.529 1.00 94.19 336 GLY A C 1
ATOM 2701 O O . GLY A 1 336 ? -7.878 2.145 18.403 1.00 94.19 336 GLY A O 1
ATOM 2702 N N . LYS A 1 337 ? -8.643 4.253 18.446 1.00 96.50 337 LYS A N 1
ATOM 2703 C CA . LYS A 1 337 ? -10.046 3.943 18.140 1.00 96.50 337 LYS A CA 1
ATOM 2704 C C . LYS A 1 337 ? -10.508 4.689 16.902 1.00 96.50 337 LYS A C 1
ATOM 2706 O O . LYS A 1 337 ? -10.156 5.853 16.723 1.00 96.50 337 LYS A O 1
ATOM 2711 N N . VAL A 1 338 ? -11.335 4.039 16.091 1.00 95.94 338 VAL A N 1
ATOM 2712 C CA . VAL A 1 338 ? -12.087 4.721 15.033 1.00 95.94 338 VAL A CA 1
ATOM 2713 C C . VAL A 1 338 ? -13.167 5.564 15.706 1.00 95.94 338 VAL A C 1
ATOM 2715 O O . VAL A 1 338 ? -14.018 5.023 16.409 1.00 95.94 338 VAL A O 1
ATOM 2718 N N . LEU A 1 339 ? -13.091 6.882 15.543 1.00 93.31 339 LEU A N 1
ATOM 2719 C CA . LEU A 1 339 ? -14.094 7.823 16.044 1.00 93.31 339 LEU A CA 1
ATOM 2720 C C . LEU A 1 339 ? -15.198 8.071 15.024 1.00 93.31 339 LEU A C 1
ATOM 2722 O O . LEU A 1 339 ? -16.346 8.281 15.401 1.00 93.31 339 LEU A O 1
ATOM 2726 N N . PHE A 1 340 ? -14.830 8.086 13.745 1.00 92.00 340 PHE A N 1
ATOM 2727 C CA . PHE A 1 340 ? -15.723 8.463 12.665 1.00 92.00 340 PHE A CA 1
ATOM 2728 C C . PHE A 1 340 ? -15.361 7.719 11.380 1.00 92.00 340 PHE A C 1
ATOM 2730 O O . PHE A 1 340 ? -14.183 7.474 11.114 1.00 92.00 340 PHE A O 1
ATOM 2737 N N . GLU A 1 341 ? -16.381 7.395 10.595 1.00 94.88 341 GLU A N 1
ATOM 2738 C CA . GLU A 1 341 ? -16.301 6.904 9.223 1.00 94.88 341 GLU A CA 1
ATOM 2739 C C . GLU A 1 341 ? -17.292 7.715 8.393 1.00 94.88 341 GLU A C 1
ATOM 2741 O O . GLU A 1 341 ? -18.428 7.906 8.827 1.00 94.88 341 GLU A O 1
ATOM 2746 N N . GLY A 1 342 ? -16.877 8.177 7.218 1.00 93.31 342 GLY A N 1
ATOM 2747 C CA . GLY A 1 342 ? -17.783 8.875 6.317 1.00 93.31 342 GLY A CA 1
ATOM 2748 C C . GLY A 1 342 ? -17.114 9.380 5.050 1.00 93.31 342 GLY A C 1
ATOM 2749 O O . GLY A 1 342 ? -15.917 9.181 4.820 1.00 93.31 342 GLY A O 1
ATOM 2750 N N . THR A 1 343 ? -17.907 10.048 4.225 1.00 94.56 343 THR A N 1
ATOM 2751 C CA . THR A 1 343 ? -17.450 10.717 3.003 1.00 94.56 343 THR A CA 1
ATOM 2752 C C . THR A 1 343 ? -16.591 11.947 3.332 1.00 94.56 343 THR A C 1
ATOM 2754 O O . THR A 1 343 ? -16.656 12.479 4.448 1.00 94.56 343 THR A O 1
ATOM 2757 N N . PRO A 1 344 ? -15.806 12.474 2.375 1.00 91.62 344 PRO A N 1
ATOM 2758 C CA . PRO A 1 344 ? -15.062 13.712 2.586 1.00 91.62 344 PRO A CA 1
ATOM 2759 C C . PRO A 1 344 ? -15.933 14.894 3.039 1.00 91.62 344 PRO A C 1
ATOM 2761 O O . PRO A 1 344 ? -15.525 15.663 3.916 1.00 91.62 344 PRO A O 1
ATOM 2764 N N . GLN A 1 345 ? -17.148 15.032 2.492 1.00 89.69 345 GLN A N 1
ATOM 2765 C CA . GLN A 1 345 ? -18.072 16.090 2.913 1.00 89.69 345 GLN A CA 1
ATOM 2766 C C . GLN A 1 345 ? -18.506 15.907 4.372 1.00 89.69 345 GLN A C 1
ATOM 2768 O O . GLN A 1 345 ? -18.499 16.864 5.144 1.00 89.69 345 GLN A O 1
ATOM 2773 N N . GLU A 1 346 ? -18.826 14.680 4.780 1.00 89.81 346 GLU A N 1
ATOM 2774 C CA . GLU A 1 346 ? -19.219 14.394 6.160 1.00 89.81 346 GLU A CA 1
ATOM 2775 C C . GLU A 1 346 ? -18.075 14.691 7.139 1.00 89.81 346 GLU A C 1
ATOM 2777 O O . GLU A 1 346 ? -18.295 15.374 8.137 1.00 89.81 346 GLU A O 1
ATOM 2782 N N . ILE A 1 347 ? -16.837 14.296 6.817 1.00 86.38 347 ILE A N 1
ATOM 2783 C CA . ILE A 1 347 ? -15.654 14.561 7.657 1.00 86.38 347 ILE A CA 1
ATOM 2784 C C . ILE A 1 347 ? -15.399 16.060 7.821 1.00 86.38 347 ILE A C 1
ATOM 2786 O O . ILE A 1 347 ? -15.133 16.522 8.929 1.00 86.38 347 ILE A O 1
ATOM 2790 N N . THR A 1 348 ? -15.486 16.833 6.735 1.00 84.38 348 THR A N 1
ATOM 2791 C CA . THR A 1 348 ? -15.285 18.292 6.798 1.00 84.38 348 THR A CA 1
ATOM 2792 C C . THR A 1 348 ? -16.398 19.006 7.559 1.00 84.38 348 THR A C 1
ATOM 2794 O O . THR A 1 348 ? -16.125 19.982 8.255 1.00 84.38 348 THR A O 1
ATOM 2797 N N . SER A 1 349 ? -17.636 18.509 7.475 1.00 81.75 349 SER A N 1
ATOM 2798 C CA . SER A 1 349 ? -18.785 19.068 8.196 1.00 81.75 349 SER A CA 1
ATOM 2799 C C . SER A 1 349 ? -18.785 18.750 9.696 1.00 81.75 349 SER A C 1
ATOM 2801 O O . SER A 1 349 ? -19.358 19.496 10.490 1.00 81.75 349 SER A O 1
ATOM 2803 N N . ASN A 1 350 ? -18.119 17.666 10.098 1.00 67.56 350 ASN A N 1
ATOM 2804 C CA . ASN A 1 350 ? -18.126 17.148 11.464 1.00 67.56 350 ASN A CA 1
ATOM 2805 C C . ASN A 1 350 ? -16.961 17.691 12.313 1.00 67.56 350 ASN A C 1
ATOM 2807 O O . ASN A 1 350 ? -16.445 17.009 13.193 1.00 67.56 350 ASN A O 1
ATOM 2811 N N . SER A 1 351 ? -16.520 18.925 12.047 1.00 51.38 351 SER A N 1
ATOM 2812 C CA . SER A 1 351 ? -15.391 19.574 12.725 1.00 51.38 351 SER A CA 1
ATOM 2813 C C . SER A 1 351 ? -15.746 20.081 14.136 1.00 51.38 351 SER A C 1
ATOM 2815 O O . SER A 1 351 ? -15.579 21.270 14.427 1.00 51.38 351 SER A O 1
ATOM 2817 N N . LYS A 1 352 ? -16.278 19.203 14.994 1.00 41.03 352 LYS A N 1
ATOM 2818 C CA . LYS A 1 352 ? -16.494 19.453 16.425 1.00 41.03 352 LYS A CA 1
ATOM 2819 C C . LYS A 1 352 ? -15.573 18.615 17.295 1.00 41.03 352 LYS A C 1
ATOM 2821 O O . LYS A 1 352 ? -15.416 17.411 17.002 1.00 41.03 352 LYS A O 1
#

Mean predicted aligned error: 15.6 Å

pLDDT: mean 72.48, std 27.34, range [22.0, 98.31]

Organism: NCBI:txid35572

Sequence (352 aa):
MKGILCILYLLATMQAIADNKKDSRRLYINSDHLVINQEKQQAHFSGQVILWFEDMVVKTTNLEIFYKKVNNKQVIDYIIMPSKLTARRNNMHELLMANSAEYFMNSKELILSGDIVIQTNDLMTDILHVNNISKTYNNRLILNNVSIHLQAGEIVGLFGPNGAGKTTCFSIIIGLSRPDRGELFHNNYNITHLPIYLRAKFGFSYLPQESSIFQGLSVRDNIRIVLEIVESNKEVIEQKTCDLLKEFSLYHLRDVSALALSGGERRRLEIARTLATKPKFIMLDEPLAGIDPLMIEDIKNLIAYLRNRNIGILITDHNVRDTLNIVDRAYVIYNGKVLFEGTPQEITSNSK

Nearest PDB structures (foldseek):
  4p33-assembly1_A  TM=9.481E-01  e=2.413E-32  Escherichia coli K-12
  1ji0-assembly1_A  TM=9.163E-01  e=1.204E-23  Thermotoga maritima
  4hzi-assembly1_A  TM=8.650E-01  e=6.721E-19  Leptospira interrogans serovar Copenhageni str. Fiocruz L1-130
  4rfs-assembly1_B  TM=8.965E-01  e=9.625E-16  Levilactobacillus brevis
  4hzu-assembly1_A  TM=8.880E-01  e=7.599E-16  Levilactobacillus brevis

Solvent-accessible surface area (backbone atoms only — not comparable to full-atom values): 20057 Å² total; per-residue (Å²): 116,88,59,60,62,60,48,55,62,50,51,67,56,49,58,80,72,66,64,98,62,98,70,95,80,78,86,63,73,81,68,92,33,67,47,73,41,76,92,76,32,34,36,38,28,80,40,80,46,53,46,71,49,100,58,36,41,37,40,38,47,52,45,35,41,34,40,42,81,54,95,94,32,78,29,81,52,43,59,52,71,51,53,58,45,44,46,41,44,82,88,50,100,55,82,56,79,53,79,71,76,93,64,88,56,93,79,83,87,65,86,88,61,90,81,85,80,84,80,86,80,67,82,84,62,58,30,41,41,36,42,42,29,21,33,68,56,95,93,38,74,37,30,49,57,31,62,52,73,48,40,38,43,33,33,35,34,47,33,50,62,90,84,16,30,63,70,58,51,51,31,38,75,54,28,80,39,71,60,80,38,60,47,30,24,51,64,92,44,78,48,56,86,44,48,38,76,60,39,38,77,73,12,46,44,79,44,65,64,65,88,79,72,54,59,95,30,30,45,43,51,49,32,38,61,51,25,60,76,80,46,85,54,65,70,59,40,53,50,50,36,54,49,45,27,50,78,59,74,37,53,93,45,29,84,38,53,42,66,77,48,53,62,58,57,41,50,42,50,51,52,44,34,54,52,55,68,60,46,40,31,38,38,34,34,34,79,65,66,87,44,56,79,90,46,47,63,60,53,51,52,48,54,53,51,45,23,76,69,48,20,13,33,44,34,32,42,86,58,54,74,74,49,42,78,71,30,67,29,33,35,37,30,50,82,11,25,69,79,46,75,40,38,46,67,54,56,66,71,59,80,121

InterPro domains:
  IPR003439 ABC transporter-like, ATP-binding domain [PF00005] (143-289)
  IPR003439 ABC transporter-like, ATP-binding domain [PS50893] (128-352)
  IPR003593 AAA+ ATPase domain [SM00382] (152-339)
  IPR005653 Organic solvent tolerance-like, N-terminal [PF03968] (28-122)
  IPR017871 ABC transporter-like, conserved site [PS00211] (261-275)
  IPR027417 P-loop containing nucleoside triphosphate hydrolase [G3DSA:3.40.50.300] (136-352)
  IPR027417 P-loop containing nucleoside triphosphate hydrolase [SSF52540] (127-350)
  IPR030921 LPS export ABC transporter, ATP-binding protein LptB [TIGR04406] (128-351)
  IPR051120 ABC Transporter, Amino Acid and LPS Transport [PTHR45772] (124-351)

Secondary structure (DSSP, 8-state):
-TTHHHHHHHHHHHHHHH---S--------GGGEEEETTTTEEEEEEEEEEEETTEEEEEEEEEEEEEEETTEEEEEEEEPPS--EEEETTB---------------------SS-----------EEEEEEEEEEETTEEEEEEEEEEEETT-EEEEE--TTSSHHHHHHHHHTSS--SEEEEEETTEE-TT--HHHHHHTTEEEE-SS--S-TTSBHHHHHHHHHHHH---HHHHHHHHHHHHHHTT-GGGTTSBGGG--HHHHHHHHHHHHHHT--SEEEEESTTTT--GGGHHHHHHHHHHHHHTT-EEEEE-S-HHHHHTT-SEEEEEETTEEEEEE-HHHHHHT--